Protein 2AEX (pdb70)

Sequence (336 aa):
EEDELAHRCSSFMAPPVTDLGELRRRRPGDMKTKMELLILETQAQVCQALAQQVDGGANFSVDRWERKEGGGGISCVLQDGCVFEKAGVSSISVVHGNLSEEAAKQMRSRGKVLKTKDGKLPFCAMGVSSSVIHPKNPHAPTIHFNYRRYFEVEEADDGNKQWWFGGGCDLTPTYLNQQEDAVHFHRTLKEACDQQHGPDLYPKFKKWCDDYFFIAHRGERRGIGGIFFDDDLDSPSKEEVFRFVQSCARAVVPSYIPLVKKHCDDDSFTPQEKLLWQQLRRGRYVEFNLLLYDRGTKFGLFTPGSRIESSILMSLPLTARWEYMHSPSENSSKEAEILEVVLRHPRDWVR

Secondary structure (DSSP, 8-state):
---HHHHHHHTSSS--SS-HHHHHH-TTSHHHHHHHHHHHHHHHHHHHHHHH-TT---EEEEEEETTTEEEEEEEEES-SSEEEEEEEEEEEEEE--HHHHHHHHHTT-----BTTB-EEEEEEEEEEEEESSTTS-EEEEEEEEEEEE-STT-EEEEEEEEEEEE-SS--HHHHHHHHHHHHHHHHTT-TTHHHHHHHHHHHHTEEGGGTEESSSEEEEEEEE--S-HHHHHHHHHHHHHTHHHHHHHHHHHHTT----HHHHHHHHHHHHHHHHIIIII----TTGGGSSS--HHHHHHH--S--------PPPTTSHHHHHHHHHHS------

CATH classification: 3.40.1500.10

Foldseek 3Di:
DDDPVVVLQVLFPHGFLDDVVVLVVCVPDVVSVVSSLLRNLLSVVQVLVCVVWVFWAWDWDWAQDPQQGTKIWTWTDCTLWWNIKIKMKGKDWDWDDPVNVVVVVVVVDDAAADPNTKTKMKMKMWMWTHTPFLQAKIKIKMKMKMWIQGPDRDIQMFIWMFMFIAHLFDDLVLLLLLQVLLCVLQVVLPNVQSVVFQVVQLPPQQPDVLLFGLHQGHGTDARHCDDHSVSVVSSSSSNSVSRCSSHSVSSVVPSPPDDDPVSSQSSQASLVSVLVSCVPPAVADPNCSHGPGDHPVSSVSNRGNHHDHDDDDQDDCPDSSNVRRVCRNPPDDSYD

Nearest PDB structures (foldseek):
  2aex-assembly1_A-2  TM=1.003E+00  e=6.768E-67  Homo sapiens
  8t7w-assembly1_A  TM=8.940E-01  e=3.557E-29  Klebsiella aerogenes KCTC 2190
  2qt8-assembly1_A  TM=9.168E-01  e=1.043E-27  Leishmania major
  3ejo-assembly1_B  TM=9.197E-01  e=1.679E-26  Leishmania donovani
  3dwr-assembly1_A  TM=9.219E-01  e=2.328E-26  Leishmania major

Radius of gyration: 20.04 Å; Cα contacts (8 Å, |Δi|>4): 653; chains: 1; bounding box: 56×48×58 Å

InterPro domains:
  IPR001260 Coproporphyrinogen III oxidase, aerobic [PF01218] (151-452)
  IPR001260 Coproporphyrinogen III oxidase, aerobic [PR00073] (174-190)
  IPR001260 Coproporphyrinogen III oxidase, aerobic [PR00073] (191-212)
  IPR001260 Coproporphyrinogen III oxidase, aerobic [PR00073] (240-264)
  IPR001260 Coproporphyrinogen III oxidase, aerobic [PR00073] (275-297)
  IPR001260 Coproporphyrinogen III oxidase, aerobic [PR00073] (312-341)
  IPR001260 Coproporphyrinogen III oxidase, aerobic [PR00073] (384-411)
  IPR001260 Coproporphyrinogen III oxidase, aerobic [PR00073] (413-439)
  IPR001260 Coproporphyrinogen III oxidase, aerobic [PTHR10755] (73-453)
  IPR018375 Coproporphyrinogen III oxidase, conserved site [PS01021] (316-340)
  IPR036406 Oxygen-dependent coproporphyrinogen III oxidase superfamily [G3DSA:3.40.1500.10] (110-454)
  IPR036406 Oxygen-dependent coproporphyrinogen III oxidase superfamily [SSF102886] (145-453)

B-factor: mean 33.5, std 12.38, range [18.5, 98.54]

Solvent-accessible surface area: 15905 Å² total; per-residue (Å²): 223,97,89,151,31,45,109,91,23,84,53,18,47,18,86,6,31,23,102,66,6,50,5,147,166,78,97,62,38,16,23,2,55,0,2,9,4,0,0,28,2,0,2,79,3,0,85,9,0,50,154,28,2,80,47,24,138,33,77,58,79,100,55,135,136,222,169,24,18,1,0,0,33,0,57,0,103,86,4,78,15,0,8,39,3,2,1,22,1,7,1,20,94,32,83,18,59,142,123,3,5,131,99,13,100,102,147,58,42,112,11,137,63,74,128,61,101,8,32,28,3,0,1,5,3,26,0,5,1,0,0,92,10,1,48,0,4,1,0,32,0,21,1,21,1,1,4,0,57,9,38,115,80,66,69,47,39,18,0,0,0,1,0,5,1,10,10,6,21,3,54,90,120,9,0,57,62,0,0,133,24,0,38,98,12,0,52,127,58,22,105,109,41,9,73,129,2,20,130,69,1,15,76,60,14,70,0,49,114,95,25,8,40,10,7,10,7,0,0,14,0,6,37,26,83,65,106,42,51,79,95,4,9,114,6,0,20,20,0,4,126,7,2,42,61,0,2,10,59,7,0,130,113,13,29,132,47,106,87,59,107,120,44,57,57,17,0,19,15,8,10,0,49,2,17,13,6,10,117,89,90,17,202,23,38,162,30,10,18,19,41,49,22,29,40,115,66,25,22,105,36,8,54,12,74,72,31,91,145,70,229,81,137,109,37,80,156,141,33,98,39,18,43,0,30,64,3,0,97,104,47,87,88,25,34,234

GO terms:
  GO:0006782 protoporphyrinogen IX biosynthetic process (P, IDA)
  GO:0006785 heme B biosynthetic process (P, IDA)
  GO:0042803 protein homodimerization activity (F, IDA)
  GO:0004109 coproporphyrinogen oxidase activity (F, IDA)
  GO:0004109 coproporphyrinogen oxidase activity (F, EXP)
  GO:0005739 mitochondrion (C, TAS)
  GO:0004109 coproporphyrinogen oxidase activity (F, TAS)
  GO:0006783 heme biosynthetic process (P, TAS)
  GO:0005739 mitochondrion (C, HTP)
  GO:0005758 mitochondrial intermembrane space (C, TAS)
  GO:0005739 mitochondrion (C, IDA)

Structure (mmCIF, N/CA/C/O backbone):
data_2AEX
#
_entry.id   2AEX
#
_cell.length_a   112.741
_cell.length_b   112.741
_cell.length_c   112.741
_cell.angle_alpha   90.00
_cell.angle_beta   90.00
_cell.angle_gamma   90.00
#
_symmetry.space_group_name_H-M   'P 2 3'
#
loop_
_entity.id
_entity.type
_entity.pdbx_description
1 polymer 'Coproporphyrinogen III oxidase, mitochondrial'
2 non-polymer 'CITRIC ACID'
3 water water
#
loop_
_atom_site.group_PDB
_atom_site.id
_atom_site.type_symbol
_atom_site.label_atom_id
_atom_site.label_alt_id
_atom_site.label_comp_id
_atom_site.label_asym_id
_atom_site.label_entity_id
_atom_site.label_seq_id
_atom_site.pdbx_PDB_ins_code
_atom_site.Cartn_x
_atom_site.Cartn_y
_atom_site.Cartn_z
_atom_site.occupancy
_atom_site.B_iso_or_equiv
_atom_site.auth_seq_id
_atom_site.auth_comp_id
_atom_site.auth_asym_id
_atom_site.auth_atom_id
_atom_site.pdbx_PDB_model_num
ATOM 1 N N . GLU A 1 11 ? 49.463 40.115 35.193 1.00 55.40 119 GLU A N 1
ATOM 2 C CA . GLU A 1 11 ? 48.484 41.247 35.252 1.00 55.44 119 GLU A CA 1
ATOM 3 C C . GLU A 1 11 ? 47.151 40.842 34.619 1.00 54.45 119 GLU A C 1
ATOM 4 O O . GLU A 1 11 ? 47.125 40.124 33.619 1.00 53.80 119 GLU A O 1
ATOM 10 N N . GLU A 1 12 ? 46.050 41.309 35.197 1.00 53.55 120 GLU A N 1
ATOM 11 C CA . GLU A 1 12 ? 44.723 40.976 34.680 1.00 52.94 120 GLU A CA 1
ATOM 12 C C . GLU A 1 12 ? 44.538 41.525 33.264 1.00 51.92 120 GLU A C 1
ATOM 13 O O . GLU A 1 12 ? 45.008 42.621 32.941 1.00 51.33 120 GLU A O 1
ATOM 19 N N . ASP A 1 13 ? 43.860 40.743 32.426 1.00 50.57 121 ASP A N 1
ATOM 20 C CA . ASP A 1 13 ? 43.514 41.165 31.070 1.00 49.80 121 ASP A CA 1
ATOM 21 C C . ASP A 1 13 ? 42.614 42.399 31.154 1.00 49.77 121 ASP A C 1
ATOM 22 O O . ASP A 1 13 ? 41.705 42.451 31.990 1.00 48.34 121 ASP A O 1
ATOM 27 N N . GLU A 1 14 ? 42.883 43.387 30.299 1.00 49.84 122 GLU A N 1
ATOM 28 C CA . GLU A 1 14 ? 42.157 44.662 30.339 1.00 50.44 122 GLU A CA 1
ATOM 29 C C . GLU A 1 14 ? 40.648 44.476 30.182 1.00 49.33 122 GLU A C 1
ATOM 30 O O . GLU A 1 14 ? 39.875 45.050 30.950 1.00 49.42 122 GLU A O 1
ATOM 36 N N . LEU A 1 15 ? 40.232 43.672 29.204 1.00 47.41 123 LEU A N 1
ATOM 37 C CA . LEU A 1 15 ? 38.798 43.446 28.981 1.00 46.50 123 LEU A CA 1
ATOM 38 C C . LEU A 1 15 ? 38.185 42.630 30.114 1.00 45.53 123 LEU A C 1
ATOM 39 O O . LEU A 1 15 ? 37.070 42.916 30.558 1.00 44.98 123 LEU A O 1
ATOM 44 N N . ALA A 1 16 ? 38.906 41.611 30.577 1.00 43.93 124 ALA A N 1
ATOM 45 C CA . ALA A 1 16 ? 38.424 40.791 31.690 1.00 43.69 124 ALA A CA 1
ATOM 46 C C . ALA A 1 16 ? 38.242 41.649 32.943 1.00 43.22 124 ALA A C 1
ATOM 47 O O . ALA A 1 16 ? 37.269 41.486 33.691 1.00 41.05 124 ALA A O 1
ATOM 49 N N . HIS A 1 17 ? 39.178 42.568 33.167 1.00 43.48 125 HIS A N 1
ATOM 50 C CA . HIS A 1 17 ? 39.099 43.442 34.332 1.00 44.94 125 HIS A CA 1
ATOM 51 C C . HIS A 1 17 ? 37.863 44.319 34.237 1.00 43.94 125 HIS A C 1
ATOM 52 O O . HIS A 1 17 ? 37.132 44.457 35.214 1.00 43.56 125 HIS A O 1
ATOM 59 N N . ARG A 1 18 ? 37.643 44.912 33.064 1.00 43.12 126 ARG A N 1
ATOM 60 C CA . ARG A 1 18 ? 36.438 45.710 32.823 1.00 42.49 126 ARG A CA 1
ATOM 61 C C . ARG A 1 18 ? 35.177 44.915 33.133 1.00 41.98 126 ARG A C 1
ATOM 62 O O . ARG A 1 18 ? 34.259 45.417 33.782 1.00 41.55 126 ARG A O 1
ATOM 70 N N . CYS A 1 19 ? 35.135 43.679 32.657 1.00 41.09 127 CYS A N 1
ATOM 71 C CA . CYS A 1 19 ? 33.913 42.880 32.742 1.00 40.80 127 CYS A CA 1
ATOM 72 C C . CYS A 1 19 ? 33.579 42.401 34.153 1.00 39.61 127 CYS A C 1
ATOM 73 O O . CYS A 1 19 ? 32.412 42.180 34.474 1.00 38.10 127 CYS A O 1
ATOM 76 N N . SER A 1 20 ? 34.604 42.250 34.991 1.00 38.74 128 SER A N 1
ATOM 77 C CA . SER A 1 20 ? 34.411 41.847 36.386 1.00 37.71 128 SER A CA 1
ATOM 78 C C . SER A 1 20 ? 33.683 42.918 37.201 1.00 36.03 128 SER A C 1
ATOM 79 O O . SER A 1 20 ? 33.146 42.646 38.268 1.00 35.89 128 SER A O 1
ATOM 82 N N . SER A 1 21 ? 33.689 44.140 36.688 1.00 33.55 129 SER A N 1
ATOM 83 C CA . SER A 1 21 ? 33.046 45.262 37.340 1.00 33.77 129 SER A CA 1
ATOM 84 C C . SER A 1 21 ? 31.602 45.466 36.877 1.00 31.41 129 SER A C 1
ATOM 85 O O . SER A 1 21 ? 30.918 46.315 37.432 1.00 34.22 129 SER A O 1
ATOM 88 N N . PHE A 1 22 ? 31.136 44.709 35.882 1.00 27.06 130 PHE A N 1
ATOM 89 C CA . PHE A 1 22 ? 29.759 44.885 35.372 1.00 27.68 130 PHE A CA 1
ATOM 90 C C . PHE A 1 22 ? 28.733 44.163 36.220 1.00 27.43 130 PHE A C 1
ATOM 91 O O . PHE A 1 22 ? 29.058 43.285 37.012 1.00 28.03 130 PHE A O 1
ATOM 99 N N . MET A 1 23 ? 27.473 44.534 36.052 1.00 25.62 131 MET A N 1
ATOM 100 C CA . MET A 1 23 ? 26.395 43.925 36.834 1.00 25.44 131 MET A CA 1
ATOM 101 C C . MET A 1 23 ? 26.155 42.471 36.426 1.00 25.96 131 MET A C 1
ATOM 102 O O . MET A 1 23 ? 25.688 41.65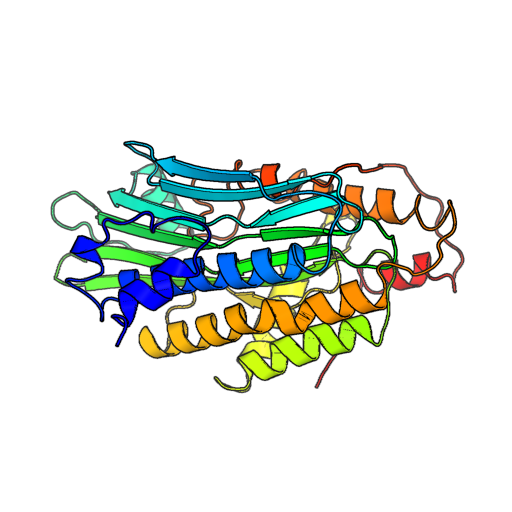7 37.229 1.00 26.41 131 MET A O 1
ATOM 107 N N . ALA A 1 24 ? 26.453 42.170 35.171 1.00 26.82 132 ALA A N 1
ATOM 108 C CA . ALA A 1 24 ? 26.360 40.807 34.634 1.00 27.15 132 ALA A CA 1
ATOM 109 C C . ALA A 1 24 ? 27.203 40.778 33.369 1.00 27.77 132 ALA A C 1
ATOM 110 O O . ALA A 1 24 ? 27.655 41.835 32.943 1.00 26.64 132 ALA A O 1
ATOM 112 N N . PRO A 1 25 ? 27.429 39.595 32.775 1.00 28.22 133 PRO A N 1
ATOM 113 C CA . PRO A 1 25 ? 28.218 39.552 31.544 1.00 27.74 133 PRO A CA 1
ATOM 114 C C . PRO A 1 25 ? 27.531 40.293 30.407 1.00 26.13 133 PRO A C 1
ATOM 115 O O . PRO A 1 25 ? 26.313 40.437 30.428 1.00 26.42 133 PRO A O 1
ATOM 119 N N . PRO A 1 26 ? 28.301 40.753 29.425 1.00 25.58 134 PRO A N 1
ATOM 120 C CA . PRO A 1 26 ? 27.705 41.416 28.276 1.00 25.22 134 PRO A CA 1
ATOM 121 C C . PRO A 1 26 ? 26.640 40.600 27.572 1.00 24.87 134 PRO A C 1
ATOM 122 O O . PRO A 1 26 ? 26.672 39.379 27.613 1.00 25.32 134 PRO A O 1
ATOM 126 N N . VAL A 1 27 ? 25.706 41.297 26.923 1.00 25.44 135 VAL A N 1
ATOM 127 C CA . VAL A 1 27 ? 24.686 40.660 26.099 1.00 26.28 135 VAL A CA 1
ATOM 128 C C . VAL A 1 27 ? 25.347 39.954 24.907 1.00 26.39 135 VAL A C 1
ATOM 129 O O . VAL A 1 27 ? 25.063 38.795 24.619 1.00 26.23 135 VAL A O 1
ATOM 133 N N . THR A 1 28 ? 26.244 40.654 24.224 1.00 26.60 136 THR A N 1
ATOM 134 C CA . THR A 1 28 ? 26.972 40.084 23.098 1.00 27.80 136 THR A CA 1
ATOM 135 C C . THR A 1 28 ? 28.022 39.093 23.593 1.00 28.11 136 THR A C 1
ATOM 136 O O . THR A 1 28 ? 28.663 39.326 24.609 1.00 26.72 136 THR A O 1
ATOM 140 N N . ASP A 1 29 ? 28.161 37.981 22.870 1.00 31.14 137 ASP A N 1
ATOM 141 C CA . ASP A 1 29 ? 29.211 36.993 23.095 1.00 33.09 137 ASP A CA 1
ATOM 142 C C . ASP A 1 29 ? 30.555 37.689 23.300 1.00 32.06 137 ASP A C 1
ATOM 143 O O . ASP A 1 29 ? 30.948 38.534 22.508 1.00 29.74 137 ASP A O 1
ATOM 148 N N . LEU A 1 30 ? 31.237 37.333 24.377 1.00 32.00 138 LEU A N 1
ATOM 149 C CA . LEU A 1 30 ? 32.493 37.959 24.716 1.00 32.98 138 LEU A CA 1
ATOM 150 C C . LEU A 1 30 ? 33.542 37.686 23.638 1.00 31.66 138 LEU A C 1
ATOM 151 O O . LEU A 1 30 ? 34.414 38.507 23.393 1.00 30.28 138 LEU A O 1
ATOM 156 N N . GLY A 1 31 ? 33.442 36.532 22.989 1.00 31.45 139 GLY A N 1
ATOM 157 C CA . GLY A 1 31 ? 34.350 36.197 21.884 1.00 31.28 139 GLY A CA 1
ATOM 158 C C . GLY A 1 31 ? 34.258 37.183 20.736 1.00 31.51 139 GLY A C 1
ATOM 159 O O . GLY A 1 31 ? 35.253 37.469 20.061 1.00 32.11 139 GLY A O 1
ATOM 160 N N . GLU A 1 32 ? 33.062 37.724 20.516 1.00 31.45 140 GLU A N 1
ATOM 161 C CA . GLU A 1 32 ? 32.852 38.715 19.462 1.00 31.64 140 GLU A CA 1
ATOM 162 C C . GLU A 1 32 ? 33.428 40.085 19.842 1.00 29.46 140 GLU A C 1
ATOM 163 O O . GLU A 1 32 ? 34.068 40.761 19.031 1.00 28.57 140 GLU A O 1
ATOM 169 N N . LEU A 1 33 ? 33.200 40.500 21.080 1.00 26.49 141 LEU A N 1
ATOM 170 C CA . LEU A 1 33 ? 33.764 41.750 21.575 1.00 26.03 141 LEU A CA 1
ATOM 171 C C . LEU A 1 33 ? 35.296 41.716 21.549 1.00 25.61 141 LEU A C 1
ATOM 172 O O . LEU A 1 33 ? 35.936 42.706 21.250 1.00 25.51 141 LEU A O 1
ATOM 177 N N A ARG A 1 34 ? 35.855 40.554 21.874 0.50 25.23 142 ARG A N 1
ATOM 178 N N B ARG A 1 34 ? 35.872 40.566 21.872 0.50 24.75 142 ARG A N 1
ATOM 179 C CA A ARG A 1 34 ? 37.310 40.355 21.854 0.50 25.44 142 ARG A CA 1
ATOM 180 C CA B ARG A 1 34 ? 37.333 40.426 21.832 0.50 24.57 142 ARG A CA 1
ATOM 181 C C A ARG A 1 34 ? 37.915 40.472 20.455 0.50 24.03 142 ARG A C 1
ATOM 182 C C B ARG A 1 34 ? 37.921 40.502 20.434 0.50 23.48 142 ARG A C 1
ATOM 183 O O A ARG A 1 34 ? 39.057 40.924 20.299 0.50 22.73 142 ARG A O 1
ATOM 184 O O B ARG A 1 34 ? 39.064 40.944 20.259 0.50 22.13 142 ARG A O 1
ATOM 199 N N . ARG A 1 35 ? 37.165 40.028 19.450 1.00 23.25 143 ARG A N 1
ATOM 200 C CA . ARG A 1 35 ? 37.625 40.051 18.057 1.00 24.32 143 ARG A CA 1
ATOM 201 C C . ARG A 1 35 ? 37.602 41.437 17.465 1.00 23.94 143 ARG A C 1
ATOM 202 O O . ARG A 1 35 ? 38.362 41.745 16.555 1.00 23.78 143 ARG A O 1
ATOM 210 N N . ARG A 1 36 ? 36.711 42.282 17.974 1.00 23.94 144 ARG A N 1
ATOM 211 C CA . ARG A 1 36 ? 36.476 43.583 17.362 1.00 26.32 144 ARG A CA 1
ATOM 212 C C . ARG A 1 36 ? 36.516 44.718 18.376 1.00 25.06 144 ARG A C 1
ATOM 213 O O . ARG A 1 36 ? 35.530 45.434 18.584 1.00 24.14 144 ARG A O 1
ATOM 221 N N . PRO A 1 37 ? 37.669 44.908 19.015 1.00 24.03 145 PRO A N 1
ATOM 222 C CA . PRO A 1 37 ? 37.728 45.905 20.084 1.00 25.41 145 PRO A CA 1
ATOM 223 C C . PRO A 1 37 ? 37.482 47.337 19.619 1.00 26.59 145 PRO A C 1
ATOM 224 O O . PRO A 1 37 ? 37.072 48.174 20.415 1.00 29.90 145 PRO A O 1
ATOM 228 N N . GLY A 1 38 ? 37.730 47.611 18.349 1.00 25.86 146 GLY A N 1
ATOM 229 C CA . GLY A 1 38 ? 37.653 48.959 17.817 1.00 27.23 146 GLY A CA 1
ATOM 230 C C . GLY A 1 38 ? 36.326 49.303 17.181 1.00 26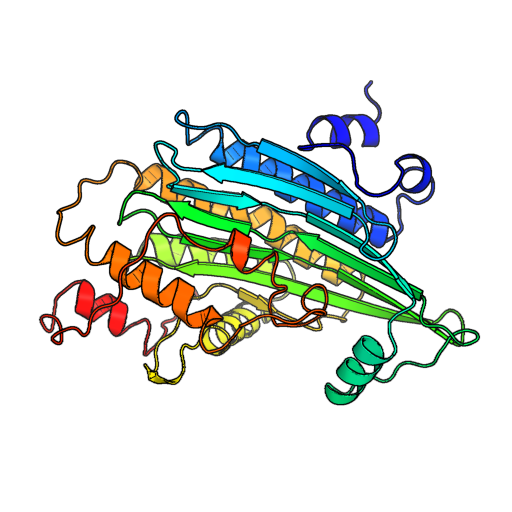.83 146 GLY A C 1
ATOM 231 O O . GLY A 1 38 ? 36.126 50.445 16.784 1.00 29.26 146 GLY A O 1
ATOM 232 N N . ASP A 1 39 ? 35.423 48.330 17.088 1.00 25.64 147 ASP A N 1
ATOM 233 C CA . ASP A 1 39 ? 34.103 48.549 16.489 1.00 25.71 147 ASP A CA 1
ATOM 234 C C . ASP A 1 39 ? 33.270 49.396 17.430 1.00 25.52 147 ASP A C 1
ATOM 235 O O . ASP A 1 39 ? 33.298 49.185 18.638 1.00 23.10 147 ASP A O 1
ATOM 240 N N . MET A 1 40 ? 32.532 50.365 16.888 1.00 23.72 148 MET A N 1
ATOM 241 C CA . MET A 1 40 ? 31.702 51.215 17.729 1.00 23.26 148 MET A CA 1
ATOM 242 C C . MET A 1 40 ? 30.658 50.417 18.508 1.00 21.98 148 MET A C 1
ATOM 243 O O . MET A 1 40 ? 30.345 50.761 19.645 1.00 23.38 148 MET A O 1
ATOM 248 N N . LYS A 1 41 ? 30.142 49.325 17.933 1.00 22.04 149 LYS A N 1
ATOM 249 C CA . LYS A 1 41 ? 29.217 48.484 18.695 1.00 22.11 149 LYS A CA 1
ATOM 250 C C . LYS A 1 41 ? 29.885 47.925 19.954 1.00 20.89 149 LYS A C 1
ATOM 251 O O . LYS A 1 41 ? 29.269 47.818 21.011 1.00 21.45 149 LYS A O 1
ATOM 257 N N . THR A 1 42 ? 31.157 47.546 19.841 1.00 21.73 150 THR A N 1
ATOM 258 C CA . THR A 1 42 ? 31.879 47.057 20.999 1.00 22.82 150 THR A CA 1
ATOM 259 C C . THR A 1 42 ? 32.093 48.161 22.034 1.00 21.63 150 THR A C 1
ATOM 260 O O . THR A 1 42 ? 31.843 47.978 23.223 1.00 22.57 150 THR A O 1
ATOM 264 N N . LYS A 1 43 ? 32.568 49.310 21.572 1.00 21.66 151 LYS A N 1
ATOM 265 C CA . LYS A 1 43 ? 32.867 50.441 22.441 1.00 21.64 151 LYS A CA 1
ATOM 266 C C . LYS A 1 43 ? 31.607 50.921 23.161 1.00 23.78 151 LYS A C 1
ATOM 267 O O . LYS A 1 43 ? 31.624 51.201 24.346 1.00 23.40 151 LYS A O 1
ATOM 273 N N . MET A 1 44 ? 30.506 51.006 22.433 1.00 22.97 152 MET A N 1
ATOM 274 C CA . MET A 1 44 ? 29.270 51.449 23.046 1.00 23.06 152 MET A CA 1
ATOM 275 C C . MET A 1 44 ? 28.667 50.407 24.003 1.00 23.40 152 MET A C 1
ATOM 276 O O . MET A 1 44 ? 28.145 50.775 25.059 1.00 23.63 152 MET A O 1
ATOM 281 N N . GLU A 1 45 ? 28.770 49.104 23.683 1.00 21.64 153 GLU A N 1
ATOM 282 C CA . GLU A 1 45 ? 28.255 48.109 24.614 1.00 22.41 153 GLU A CA 1
ATOM 283 C C . GLU A 1 45 ? 29.036 48.173 25.912 1.00 21.68 153 GLU A C 1
ATOM 284 O O . GLU A 1 45 ? 28.479 48.127 26.998 1.00 21.84 153 GLU A O 1
ATOM 290 N N . LEU A 1 46 ? 30.351 48.312 25.809 1.00 21.60 154 LEU A N 1
ATOM 291 C CA . LEU A 1 46 ? 31.146 48.398 27.032 1.00 22.08 154 LEU A CA 1
ATOM 292 C C . LEU A 1 46 ? 30.807 49.669 27.814 1.00 21.47 154 LEU A C 1
ATOM 293 O O . LEU A 1 46 ? 30.753 49.647 29.033 1.00 22.28 154 LEU A O 1
ATOM 298 N N . LEU A 1 47 ? 30.553 50.770 27.118 1.00 22.43 155 LEU A N 1
ATOM 299 C CA . LEU A 1 47 ? 30.209 52.014 27.783 1.00 21.59 155 LEU A CA 1
ATOM 300 C C . LEU A 1 47 ? 28.898 51.889 28.559 1.00 21.88 155 LEU A C 1
ATOM 301 O O . LEU A 1 47 ? 28.818 52.341 29.700 1.00 22.72 155 LEU A O 1
ATOM 306 N N . ILE A 1 48 ? 27.880 51.301 27.939 1.00 22.18 156 ILE A N 1
ATOM 307 C CA . ILE A 1 48 ? 26.586 51.167 28.608 1.00 21.84 156 ILE A CA 1
ATOM 308 C C . ILE A 1 48 ? 26.661 50.219 29.790 1.00 21.54 156 ILE A C 1
ATOM 309 O O . ILE A 1 48 ? 26.086 50.481 30.834 1.00 22.38 156 ILE A O 1
ATOM 314 N N . LEU A 1 49 ? 27.432 49.143 29.656 1.00 22.36 157 LEU A N 1
ATOM 315 C CA . LEU A 1 49 ? 27.653 48.252 30.791 1.00 22.13 157 LEU A CA 1
ATOM 316 C C . LEU A 1 49 ? 28.386 48.952 31.929 1.00 22.46 157 LEU A C 1
ATOM 317 O O . LEU A 1 49 ? 28.054 48.752 33.113 1.00 23.02 157 LEU A O 1
ATOM 322 N N . GLU A 1 50 ? 29.437 49.707 31.592 1.00 22.46 158 GLU A N 1
ATOM 323 C CA . GLU A 1 50 ? 30.187 50.483 32.591 1.00 24.56 158 GLU A CA 1
ATOM 324 C C . GLU A 1 50 ? 29.295 51.478 33.324 1.00 23.72 158 GLU A C 1
ATOM 325 O O . GLU A 1 50 ? 29.347 51.613 34.542 1.00 24.47 158 GLU A O 1
ATOM 331 N N . THR A 1 51 ? 28.456 52.160 32.563 1.00 23.08 159 THR A N 1
ATOM 332 C CA . THR A 1 51 ? 27.605 53.200 33.097 1.00 22.89 159 THR A CA 1
ATOM 333 C C . THR A 1 51 ? 26.583 52.557 34.058 1.00 22.35 159 THR A C 1
ATOM 334 O O . THR A 1 51 ? 26.361 53.036 35.169 1.00 22.98 159 THR A O 1
ATOM 338 N N . GLN A 1 52 ? 25.966 51.466 33.611 1.00 22.81 160 GLN A N 1
ATOM 339 C CA . GLN A 1 52 ? 25.019 50.739 34.433 1.00 21.56 160 GLN A CA 1
ATOM 340 C C . GLN A 1 52 ? 25.668 50.323 35.750 1.00 21.68 160 GLN A C 1
ATOM 341 O O . GLN A 1 52 ? 25.100 50.504 36.808 1.00 23.20 160 GLN A O 1
ATOM 347 N N . ALA A 1 53 ? 26.876 49.776 35.680 1.00 22.81 161 ALA A N 1
ATOM 348 C CA . ALA A 1 53 ? 27.578 49.328 36.888 1.00 23.72 161 ALA A CA 1
ATOM 349 C C . ALA A 1 53 ? 27.943 50.494 37.813 1.00 22.37 161 ALA A C 1
ATOM 350 O O . ALA A 1 53 ? 27.756 50.432 39.027 1.00 23.09 161 ALA A O 1
ATOM 352 N N . GLN A 1 54 ? 28.444 51.570 37.233 1.00 23.39 162 GLN A N 1
ATOM 353 C CA . GLN A 1 54 ? 28.840 52.749 38.017 1.00 23.29 162 GLN A CA 1
ATOM 354 C C . GLN A 1 54 ? 27.649 53.337 38.768 1.00 23.16 162 GLN A C 1
ATOM 355 O O . GLN A 1 54 ? 27.728 53.670 39.944 1.00 22.50 162 GLN A O 1
ATOM 361 N N . VAL A 1 55 ? 26.517 53.433 38.078 1.00 22.56 163 VAL A N 1
ATOM 362 C CA . VAL A 1 55 ? 25.322 53.966 38.672 1.00 23.31 163 VAL A CA 1
ATOM 363 C C . VAL A 1 55 ? 24.784 53.026 39.741 1.00 22.59 163 VAL A C 1
ATOM 364 O O . VAL A 1 55 ? 24.483 53.456 40.842 1.00 23.12 163 VAL A O 1
ATOM 368 N N . CYS A 1 56 ? 24.643 51.735 39.426 1.00 22.93 164 CYS A N 1
ATOM 369 C CA . CYS A 1 56 ? 24.123 50.788 40.414 1.00 23.94 164 CYS A CA 1
ATOM 370 C C . CYS A 1 56 ? 25.004 50.731 41.648 1.00 22.89 164 CYS A C 1
ATOM 371 O O . CYS A 1 56 ? 24.503 50.703 42.772 1.00 25.42 164 CYS A O 1
ATOM 374 N N . GLN A 1 57 ? 26.322 50.744 41.440 1.00 23.12 165 GLN A N 1
ATOM 375 C CA . GLN A 1 57 ? 27.243 50.681 42.572 1.00 25.76 165 GLN A CA 1
ATOM 376 C C . GLN A 1 57 ? 27.081 51.903 43.458 1.00 24.63 165 GLN A C 1
ATOM 377 O O . GLN A 1 57 ? 27.073 51.793 44.681 1.00 26.03 165 GLN A O 1
ATOM 383 N N . ALA A 1 58 ? 26.922 53.072 42.847 1.00 24.85 166 ALA A N 1
ATOM 384 C CA . ALA A 1 58 ? 26.758 54.315 43.621 1.00 24.11 166 ALA A CA 1
ATOM 385 C C . ALA A 1 58 ? 25.446 54.314 44.419 1.00 24.42 166 ALA A C 1
ATOM 386 O O . ALA A 1 58 ? 25.392 54.751 45.584 1.00 25.10 166 ALA A O 1
ATOM 388 N N . LEU A 1 59 ? 24.385 53.811 43.790 1.00 23.60 167 LEU A N 1
ATOM 389 C CA . LEU A 1 59 ? 23.073 53.733 44.418 1.00 23.84 167 LEU A CA 1
ATOM 390 C C . LEU A 1 59 ? 23.072 52.736 45.564 1.00 23.91 167 LEU A C 1
ATOM 391 O O . LEU A 1 59 ? 22.559 53.024 46.636 1.00 26.17 167 LEU A O 1
ATOM 396 N N . ALA A 1 60 ? 23.681 51.573 45.339 1.00 24.54 168 ALA A N 1
ATOM 397 C CA . ALA A 1 60 ? 23.797 50.546 46.380 1.00 26.90 168 ALA A CA 1
ATOM 398 C C . ALA A 1 60 ? 24.610 50.992 47.590 1.00 28.27 168 ALA A C 1
ATOM 399 O O . ALA A 1 60 ? 24.321 50.568 48.717 1.00 29.90 168 ALA A O 1
ATOM 401 N N A GLN A 1 61 ? 25.625 51.829 47.366 0.50 28.63 169 GLN A N 1
ATOM 402 N N B GLN A 1 61 ? 25.632 51.815 47.369 0.50 28.43 169 GLN A N 1
ATOM 403 C CA A GLN A 1 61 ? 26.437 52.382 48.461 0.50 29.99 169 GLN A CA 1
ATOM 404 C CA B GLN A 1 61 ? 26.414 52.356 48.479 0.50 29.64 169 GLN A CA 1
ATOM 405 C C A GLN A 1 61 ? 25.626 53.342 49.327 0.50 30.49 169 GLN A C 1
ATOM 406 C C B GLN A 1 61 ? 25.530 53.248 49.346 0.50 30.24 169 GLN A C 1
ATOM 407 O O A GLN A 1 61 ? 25.850 53.437 50.537 0.50 29.32 169 GLN A O 1
ATOM 408 O O B GLN A 1 61 ? 25.572 53.167 50.574 0.50 28.36 169 GLN A O 1
ATOM 419 N N . VAL A 1 62 ? 24.701 54.064 48.697 1.00 29.21 170 VAL A N 1
ATOM 420 C CA . VAL A 1 62 ? 23.844 55.010 49.384 1.00 29.80 170 VAL A CA 1
ATOM 421 C C . VAL A 1 62 ? 22.686 54.314 50.111 1.00 29.09 170 VAL A C 1
ATOM 422 O O . VAL A 1 62 ? 22.322 54.710 51.225 1.00 31.39 170 VAL A O 1
ATOM 426 N N . ASP A 1 63 ? 22.112 53.285 49.494 1.00 29.32 171 ASP A N 1
ATOM 427 C CA . ASP A 1 63 ? 20.916 52.647 50.028 1.00 29.56 171 ASP A CA 1
ATOM 428 C C . ASP A 1 63 ? 21.202 51.261 50.593 1.00 30.96 171 ASP A C 1
ATOM 429 O O . ASP A 1 63 ? 21.320 50.287 49.849 1.00 32.51 171 ASP A O 1
ATOM 434 N N . GLY A 1 64 ? 21.262 51.184 51.922 1.00 32.52 172 GLY A N 1
ATOM 435 C CA . GLY A 1 64 ? 21.452 49.904 52.626 1.00 33.47 172 GLY A CA 1
ATOM 436 C C . GLY A 1 64 ? 20.193 49.079 52.838 1.00 33.15 172 GLY A C 1
ATOM 437 O O . GLY A 1 64 ? 20.258 47.972 53.387 1.00 35.13 172 GLY A O 1
ATOM 438 N N . GLY A 1 65 ? 19.055 49.603 52.386 1.00 33.47 173 GLY A N 1
ATOM 439 C CA . GLY A 1 65 ? 17.739 49.034 52.679 1.00 34.03 173 GLY A CA 1
ATOM 440 C C . GLY A 1 65 ? 17.177 48.021 51.694 1.00 35.43 173 GLY A C 1
ATOM 441 O O . GLY A 1 65 ? 16.166 47.362 51.979 1.00 35.19 173 GLY A O 1
ATOM 442 N N . ALA A 1 66 ? 17.815 47.907 50.536 1.00 34.66 174 ALA A N 1
ATOM 443 C CA . ALA A 1 66 ? 17.370 46.985 49.493 1.00 35.64 174 ALA A CA 1
ATOM 444 C C . ALA A 1 66 ? 18.531 46.592 48.596 1.00 36.25 174 ALA A C 1
ATOM 445 O O . ALA A 1 66 ? 19.538 47.293 48.523 1.00 36.56 174 ALA A O 1
ATOM 447 N N . ASN A 1 67 ? 18.374 45.453 47.925 1.00 37.36 175 ASN A N 1
ATOM 448 C CA . ASN A 1 67 ? 19.382 44.939 47.002 1.00 37.71 175 ASN A CA 1
ATOM 449 C C . ASN A 1 67 ? 18.861 45.075 45.585 1.00 33.80 175 ASN A C 1
ATOM 450 O O . ASN A 1 67 ? 17.654 45.020 45.356 1.00 35.55 175 ASN A O 1
ATOM 455 N N . PHE A 1 68 ? 19.773 45.241 44.644 1.00 31.63 176 PHE A N 1
ATOM 456 C CA . PHE A 1 68 ? 19.431 45.111 43.231 1.00 29.38 176 PHE A CA 1
ATOM 457 C C . PHE A 1 68 ? 19.154 43.655 42.863 1.00 27.78 176 PHE A C 1
ATOM 458 O O . PHE A 1 68 ? 19.921 42.750 43.216 1.00 29.77 176 PHE A O 1
ATOM 466 N N . SER A 1 69 ? 18.049 43.438 42.166 1.00 25.34 177 SER A N 1
ATOM 467 C CA . SER A 1 69 ? 17.847 42.214 41.419 1.00 25.44 177 SER A CA 1
ATOM 468 C C . SER A 1 69 ? 18.395 42.481 40.018 1.00 25.04 177 SER A C 1
ATOM 469 O O . SER A 1 69 ? 18.078 43.513 39.424 1.00 25.69 177 SER A O 1
ATOM 472 N N . VAL A 1 70 ? 19.198 41.563 39.491 1.00 23.00 178 VAL A N 1
ATOM 473 C CA . VAL A 1 70 ? 19.868 41.724 38.200 1.00 23.61 178 VAL A CA 1
ATOM 474 C C . VAL A 1 70 ? 19.412 40.614 37.279 1.00 24.10 178 VAL A C 1
ATOM 475 O O . VAL A 1 70 ? 19.698 39.447 37.541 1.00 24.16 178 VAL A O 1
ATOM 479 N N . ASP A 1 71 ? 18.700 40.975 36.209 1.00 23.55 179 ASP A N 1
ATOM 480 C CA . ASP A 1 71 ? 18.133 40.012 35.290 1.00 24.97 179 ASP A CA 1
ATOM 481 C C . ASP A 1 71 ? 18.773 40.197 33.931 1.00 24.08 179 ASP A C 1
ATOM 482 O O . ASP A 1 71 ? 18.435 41.142 33.207 1.00 24.26 179 ASP A O 1
ATOM 487 N N . ARG A 1 72 ? 19.712 39.306 33.603 1.00 26.01 180 ARG A N 1
ATOM 488 C CA . ARG A 1 72 ? 20.295 39.240 32.271 1.00 26.38 180 ARG A CA 1
ATOM 489 C C . ARG A 1 72 ? 19.448 38.295 31.454 1.00 28.09 180 ARG A C 1
ATOM 490 O O . ARG A 1 72 ? 19.355 37.110 31.785 1.00 29.14 180 ARG A O 1
ATOM 498 N N . TRP A 1 73 ? 18.821 38.822 30.406 1.00 28.45 181 TRP A N 1
ATOM 499 C CA . TRP A 1 73 ? 17.825 38.104 29.596 1.00 30.92 181 TRP A CA 1
ATOM 500 C C . TRP A 1 73 ? 18.148 38.141 28.104 1.00 34.50 181 TRP A C 1
ATOM 501 O O . TRP A 1 73 ? 18.959 38.945 27.625 1.00 31.98 181 TRP A O 1
ATOM 512 N N . GLU A 1 74 ? 17.488 37.252 27.371 1.00 39.54 182 GLU A N 1
ATOM 513 C CA . GLU A 1 74 ? 17.598 37.217 25.917 1.00 44.96 182 GLU A CA 1
ATOM 514 C C . GLU A 1 74 ? 16.305 36.735 25.277 1.00 48.20 182 GLU A C 1
ATOM 515 O O . GLU A 1 74 ? 15.505 36.041 25.913 1.00 48.29 182 GLU A O 1
ATOM 521 N N . ARG A 1 75 ? 16.101 37.149 24.030 1.00 52.22 183 ARG A N 1
ATOM 522 C CA . ARG A 1 75 ? 14.986 36.675 23.203 1.00 55.40 183 ARG A CA 1
ATOM 523 C C . ARG A 1 75 ? 15.474 36.470 21.775 1.00 56.85 183 ARG A C 1
ATOM 524 O O . ARG A 1 75 ? 16.420 37.128 21.336 1.00 57.08 183 ARG A O 1
ATOM 532 N N . LYS A 1 76 ? 14.814 35.566 21.054 1.00 58.99 184 LYS A N 1
ATOM 533 C CA . LYS A 1 76 ? 15.204 35.228 19.677 1.00 60.00 184 LYS A CA 1
ATOM 534 C C . LYS A 1 76 ? 15.058 36.407 18.712 1.00 59.89 184 LYS A C 1
ATOM 535 O O . LYS A 1 76 ? 15.942 36.657 17.889 1.00 60.33 184 LYS A O 1
ATOM 541 N N . GLU A 1 77 ? 13.945 37.128 18.827 1.00 59.93 185 GLU A N 1
ATOM 542 C CA . GLU A 1 77 ? 13.632 38.259 17.939 1.00 59.92 185 GLU A CA 1
ATOM 543 C C . GLU A 1 77 ? 13.945 39.629 18.565 1.00 58.93 185 GLU A C 1
ATOM 544 O O . GLU A 1 77 ? 14.128 40.622 17.845 1.00 59.78 185 GLU A O 1
ATOM 550 N N . GLY A 1 78 ? 14.019 39.674 19.898 1.00 56.67 186 GLY A N 1
ATOM 551 C CA . GLY A 1 78 ? 14.086 40.940 20.641 1.00 53.98 186 GLY A CA 1
ATOM 552 C C . GLY A 1 78 ? 15.407 41.232 21.326 1.00 51.36 186 GLY A C 1
ATOM 553 O O . GLY A 1 78 ? 15.470 42.086 22.218 1.00 52.39 186 GLY A O 1
ATOM 554 N N . GLY A 1 79 ? 16.467 40.541 20.917 1.00 47.39 187 GLY A N 1
ATOM 555 C CA . GLY A 1 79 ? 17.805 40.818 21.446 1.00 44.01 187 GLY A CA 1
ATOM 556 C C . GLY A 1 79 ? 17.992 40.341 22.869 1.00 39.65 187 GLY A C 1
ATOM 557 O O . GLY A 1 79 ? 17.429 39.314 23.260 1.00 39.51 187 GLY A O 1
ATOM 558 N N . GLY A 1 80 ? 18.823 41.054 23.632 1.00 33.36 188 GLY A N 1
ATOM 559 C CA . GLY A 1 80 ? 18.989 40.744 25.046 1.00 29.13 188 GLY A CA 1
ATOM 560 C C . GLY A 1 80 ? 19.214 42.000 25.844 1.00 25.77 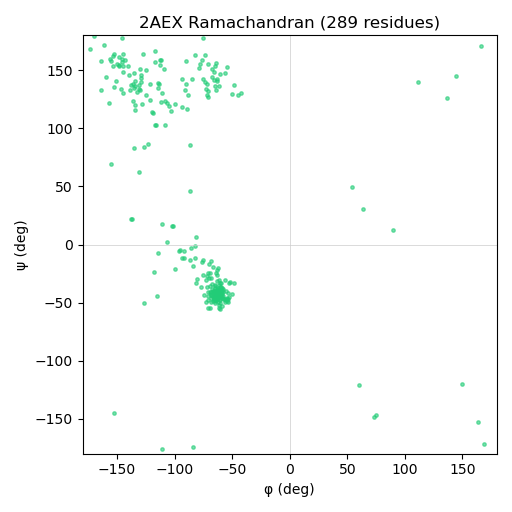188 GLY A C 1
ATOM 561 O O . GLY A 1 80 ? 19.302 43.083 25.282 1.00 25.97 188 GLY A O 1
ATOM 562 N N . GLY A 1 81 ? 19.324 41.845 27.153 1.00 22.64 189 GLY A N 1
ATOM 563 C CA . GLY A 1 81 ? 19.560 42.983 28.014 1.00 22.93 189 GLY A CA 1
ATOM 564 C C . GLY A 1 81 ? 19.881 42.580 29.427 1.00 23.01 189 GLY A C 1
ATOM 565 O O . GLY A 1 81 ? 19.940 41.395 29.746 1.00 22.92 189 GLY A O 1
ATOM 566 N N . ILE A 1 82 ? 20.124 43.591 30.259 1.00 21.85 190 ILE A N 1
ATOM 567 C CA . ILE A 1 82 ? 20.364 43.385 31.685 1.00 22.36 190 ILE A CA 1
ATOM 568 C C . ILE A 1 82 ? 19.530 44.427 32.376 1.00 22.21 190 ILE A C 1
ATOM 569 O O . ILE A 1 82 ? 19.755 45.620 32.187 1.00 22.82 190 ILE A O 1
ATOM 574 N N . SER A 1 83 ? 18.543 43.975 33.137 1.00 23.42 191 SER A N 1
ATOM 575 C CA . SER A 1 83 ? 17.704 44.869 33.906 1.00 25.01 191 SER A CA 1
ATOM 576 C C . SER A 1 83 ? 18.054 44.780 35.389 1.00 24.50 191 SER A C 1
ATOM 577 O O . SER A 1 83 ? 17.971 43.712 35.964 1.00 24.51 191 SER A O 1
ATOM 580 N N . CYS A 1 84 ? 18.426 45.913 35.986 1.00 23.44 192 CYS A N 1
ATOM 581 C CA . CYS A 1 84 ? 18.748 46.008 37.400 1.00 23.37 192 CYS A CA 1
ATOM 582 C C . CYS A 1 84 ? 17.697 46.838 38.096 1.00 24.16 192 CYS A C 1
ATOM 583 O O . CYS A 1 84 ? 17.470 47.991 37.744 1.00 25.22 192 CYS A O 1
ATOM 586 N N . VAL A 1 85 ? 17.056 46.254 39.094 1.00 24.35 193 VAL A N 1
ATOM 587 C CA . VAL A 1 85 ? 15.956 46.918 39.754 1.00 26.63 193 VAL A CA 1
ATOM 588 C C . VAL A 1 85 ? 16.142 46.856 41.252 1.00 27.91 193 VAL A C 1
ATOM 589 O O . VAL A 1 85 ? 16.481 45.812 41.800 1.00 26.96 193 VAL A O 1
ATOM 593 N N . LEU A 1 86 ? 15.927 48.006 41.887 1.00 28.60 194 LEU A N 1
ATOM 594 C CA . LEU A 1 86 ? 15.870 48.147 43.334 1.00 30.86 194 LEU A CA 1
ATOM 595 C C . LEU A 1 86 ? 14.494 48.728 43.692 1.00 32.09 194 LEU A C 1
ATOM 596 O O . LEU A 1 86 ? 13.998 49.646 43.047 1.00 30.75 194 LEU A O 1
ATOM 601 N N . GLN A 1 87 ? 13.891 48.200 44.739 1.00 32.27 195 GLN A N 1
ATOM 602 C CA . GLN A 1 87 ? 12.563 48.604 45.126 1.00 33.20 195 GLN A CA 1
ATOM 603 C C . GLN A 1 87 ? 12.420 48.773 46.633 1.00 31.50 195 GLN A C 1
ATOM 604 O O . GLN A 1 87 ? 12.920 47.954 47.409 1.00 29.80 195 GLN A O 1
ATOM 610 N N . ASP A 1 88 ? 11.739 49.847 47.031 1.00 30.32 196 ASP A N 1
ATOM 611 C CA . ASP A 1 88 ? 11.339 50.082 48.418 1.00 30.19 196 ASP A CA 1
ATOM 612 C C . ASP A 1 88 ? 12.519 50.006 49.389 1.00 29.44 196 ASP A C 1
ATOM 613 O O . ASP A 1 88 ? 12.457 49.313 50.411 1.00 30.60 196 ASP A O 1
ATOM 618 N N . GLY A 1 89 ? 13.592 50.720 49.053 1.00 28.97 197 GLY A N 1
ATOM 619 C CA . GLY A 1 89 ? 14.760 50.856 49.927 1.00 29.52 197 GLY A CA 1
ATOM 620 C C . GLY A 1 89 ? 14.599 51.961 50.960 1.00 30.40 197 GLY A C 1
ATOM 621 O O . GLY A 1 89 ? 13.535 52.578 51.086 1.00 30.15 197 GLY A O 1
ATOM 622 N N . CYS A 1 90 ? 15.663 52.234 51.715 1.00 29.71 198 CYS A N 1
ATOM 623 C CA . CYS A 1 90 ? 15.586 53.281 52.721 1.00 31.34 198 CYS A CA 1
ATOM 624 C C . CYS A 1 90 ? 15.853 54.653 52.111 1.00 29.31 198 CYS A C 1
ATOM 625 O O . CYS A 1 90 ? 15.499 55.671 52.713 1.00 32.48 198 CYS A O 1
ATOM 628 N N . VAL A 1 91 ? 16.458 54.687 50.927 1.00 26.12 199 VAL A N 1
ATOM 629 C CA . VAL A 1 91 ? 16.706 55.952 50.240 1.00 25.72 199 VAL A CA 1
ATOM 630 C C . VAL A 1 91 ? 15.922 56.032 48.938 1.00 25.29 199 VAL A C 1
ATOM 631 O O . VAL A 1 91 ? 15.361 57.078 48.627 1.00 25.81 199 VAL A O 1
ATOM 635 N N . PHE A 1 92 ? 15.919 54.955 48.163 1.00 23.83 200 PHE A N 1
ATOM 636 C CA . PHE A 1 92 ? 15.213 54.945 46.877 1.00 23.77 200 PHE A CA 1
ATOM 637 C C . PHE A 1 92 ? 13.970 54.084 46.973 1.00 23.87 200 PHE A C 1
ATOM 638 O O . PHE A 1 92 ? 14.036 52.909 47.337 1.00 25.28 200 PHE A O 1
ATOM 646 N N . GLU A 1 93 ? 12.821 54.674 46.657 1.00 23.24 201 GLU A N 1
ATOM 647 C CA . GLU A 1 93 ? 11.592 53.881 46.568 1.00 23.43 201 GLU A CA 1
ATOM 648 C C . GLU A 1 93 ? 11.566 52.999 45.314 1.00 24.09 201 GLU A C 1
ATOM 649 O O . GLU A 1 93 ? 11.003 51.901 45.330 1.00 23.97 201 GLU A O 1
ATOM 655 N N . LYS A 1 94 ? 12.218 53.463 44.252 1.00 23.59 202 LYS A N 1
ATOM 656 C CA . LYS A 1 94 ? 12.357 52.722 43.010 1.00 25.65 202 LYS A CA 1
ATOM 657 C C . LYS A 1 94 ? 13.621 53.185 42.348 1.00 24.81 202 LYS A C 1
ATOM 658 O O . LYS A 1 94 ? 13.882 54.377 42.283 1.00 25.81 202 LYS A O 1
ATOM 664 N N . ALA A 1 95 ? 14.407 52.245 41.843 1.00 24.69 203 ALA A N 1
ATOM 665 C CA . ALA A 1 95 ? 15.535 52.595 40.979 1.00 25.35 203 ALA A CA 1
ATOM 666 C C . ALA A 1 95 ? 15.681 51.520 39.938 1.00 27.64 203 ALA A C 1
ATOM 667 O O . ALA A 1 95 ? 15.706 50.326 40.263 1.00 28.52 203 ALA A O 1
ATOM 669 N N . GLY A 1 96 ? 15.780 51.935 38.689 1.00 25.41 204 GLY A N 1
ATOM 670 C CA . GLY A 1 96 ? 15.914 50.997 37.592 1.00 25.58 204 GLY A CA 1
ATOM 671 C C . GLY A 1 96 ? 17.077 51.451 36.750 1.00 24.12 204 GLY A C 1
ATOM 672 O O . GLY A 1 96 ? 17.170 52.640 36.428 1.00 23.10 204 GLY A O 1
ATOM 673 N N . VAL A 1 97 ? 17.959 50.522 36.390 1.00 23.30 205 VAL A N 1
ATOM 674 C CA . VAL A 1 97 ? 19.023 50.817 35.431 1.00 24.71 205 VAL A CA 1
ATOM 675 C C . VAL A 1 97 ? 19.098 49.628 34.477 1.00 23.42 205 VAL A C 1
ATOM 676 O O . VAL A 1 97 ? 19.455 48.527 34.881 1.00 25.01 205 VAL A O 1
ATOM 680 N N A SER A 1 98 ? 18.726 49.855 33.231 0.50 22.75 206 SER A N 1
ATOM 681 N N B SER A 1 98 ? 18.781 49.85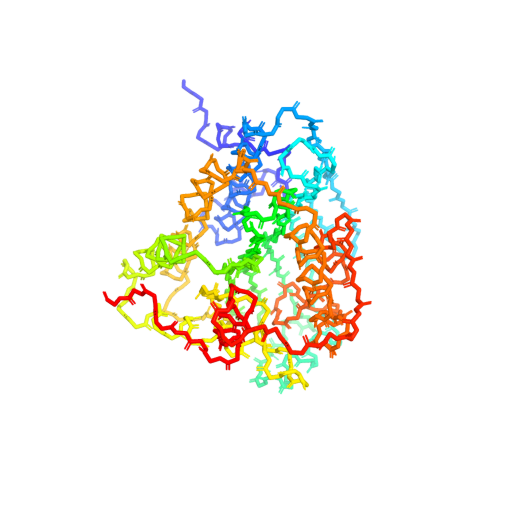6 33.216 0.50 22.03 206 SER A N 1
ATOM 682 C CA A SER A 1 98 ? 18.649 48.780 32.255 0.50 23.77 206 SER A CA 1
ATOM 683 C CA B SER A 1 98 ? 18.626 48.761 32.265 0.50 22.69 206 SER A CA 1
ATOM 684 C C A SER A 1 98 ? 19.563 49.054 31.086 0.50 22.44 206 SER A C 1
ATOM 685 C C B SER A 1 98 ? 19.370 49.010 30.979 0.50 22.35 206 SER A C 1
ATOM 686 O O A SER A 1 98 ? 19.867 50.212 30.771 0.50 22.38 206 SER A O 1
ATOM 687 O O B SER A 1 98 ? 19.301 50.106 30.429 0.50 23.72 206 SER A O 1
ATOM 692 N N . ILE A 1 99 ? 20.033 47.969 30.475 1.00 22.64 207 ILE A N 1
ATOM 693 C CA . ILE A 1 99 ? 20.639 48.025 29.164 1.00 21.98 207 ILE A CA 1
ATOM 694 C C . ILE A 1 99 ? 19.962 47.024 28.231 1.00 23.05 207 ILE A C 1
ATOM 695 O O . ILE A 1 99 ? 19.456 45.992 28.672 1.00 22.20 207 ILE A O 1
ATOM 700 N N . SER A 1 100 ? 19.921 47.386 26.950 1.00 24.08 208 SER A N 1
ATOM 701 C CA . SER A 1 100 ? 19.400 46.541 25.883 1.00 24.89 208 SER A CA 1
ATOM 702 C C . SER A 1 100 ? 20.359 46.562 24.708 1.00 23.31 208 SER A C 1
ATOM 703 O O . SER A 1 100 ? 20.933 47.610 24.400 1.00 24.42 208 SER A O 1
ATOM 706 N N . VAL A 1 101 ? 20.538 45.398 24.078 1.00 23.32 209 VAL A N 1
ATOM 707 C CA . VAL A 1 101 ? 21.292 45.266 22.836 1.00 25.28 209 VAL A CA 1
ATOM 708 C C . VAL A 1 101 ? 20.479 44.376 21.900 1.00 26.97 209 VAL A C 1
ATOM 709 O O . VAL A 1 101 ? 20.172 43.237 22.230 1.00 27.19 209 VAL A O 1
ATOM 713 N N . VAL A 1 102 ? 20.107 44.920 20.749 1.00 27.07 210 VAL A N 1
ATOM 714 C CA . VAL A 1 102 ? 19.307 44.183 19.783 1.00 31.06 210 VAL A CA 1
ATOM 715 C C . VAL A 1 102 ? 20.030 44.186 18.458 1.00 33.70 210 VAL A C 1
ATOM 716 O O . VAL A 1 102 ? 20.445 45.220 17.985 1.00 31.67 210 VAL A O 1
ATOM 720 N N . HIS A 1 103 ? 20.189 43.000 17.886 1.00 37.24 211 HIS A N 1
ATOM 721 C CA . HIS A 1 103 ? 20.639 42.845 16.516 1.00 40.59 211 HIS A CA 1
ATOM 722 C C . HIS A 1 103 ? 19.500 42.273 15.704 1.00 42.37 211 HIS A C 1
ATOM 723 O O . HIS A 1 103 ? 18.613 41.577 16.217 1.00 42.84 211 HIS A O 1
ATOM 730 N N . GLY A 1 104 ? 19.530 42.552 14.414 1.00 43.49 212 GLY A N 1
ATOM 731 C CA . GLY A 1 104 ? 18.648 41.866 13.500 1.00 43.76 212 GLY A CA 1
ATOM 732 C C . GLY A 1 104 ? 18.559 42.585 12.183 1.00 44.21 212 GLY A C 1
ATOM 733 O O . GLY A 1 104 ? 19.497 43.264 11.774 1.00 42.41 212 GLY A O 1
ATOM 734 N N . ASN A 1 105 ? 17.424 42.392 11.526 1.00 45.59 213 ASN A N 1
ATOM 735 C CA . ASN A 1 105 ? 17.065 43.109 10.316 1.00 46.68 213 ASN A CA 1
ATOM 736 C C . ASN A 1 105 ? 15.850 43.966 10.636 1.00 47.26 213 ASN A C 1
ATOM 737 O O . ASN A 1 105 ? 14.949 43.528 11.361 1.00 46.66 213 ASN A O 1
ATOM 742 N N . LEU A 1 106 ? 15.834 45.195 10.127 1.00 48.38 214 LEU A N 1
ATOM 743 C CA . LEU A 1 106 ? 14.748 46.123 10.442 1.00 50.12 214 LEU A CA 1
ATOM 744 C C . LEU A 1 106 ? 13.428 45.605 9.915 1.00 52.08 214 LEU A C 1
ATOM 745 O O . LEU A 1 106 ? 13.333 45.182 8.761 1.00 52.07 214 LEU A O 1
ATOM 750 N N . SER A 1 107 ? 12.410 45.645 10.766 1.00 54.03 215 SER A N 1
ATOM 751 C CA . SER A 1 107 ? 11.061 45.290 10.349 1.00 56.12 215 SER A CA 1
ATOM 752 C C . SER A 1 107 ? 10.563 46.333 9.359 1.00 57.86 215 SER A C 1
ATOM 753 O O . SER A 1 107 ? 10.978 47.495 9.399 1.00 57.97 215 SER A O 1
ATOM 756 N N . GLU A 1 108 ? 9.680 45.905 8.464 1.00 60.28 216 GLU A N 1
ATOM 757 C CA . GLU A 1 108 ? 9.093 46.806 7.478 1.00 61.94 216 GLU A CA 1
ATOM 758 C C . GLU A 1 108 ? 8.439 47.993 8.189 1.00 62.47 216 GLU A C 1
ATOM 759 O O . GLU A 1 108 ? 8.572 49.131 7.747 1.00 62.75 216 GLU A O 1
ATOM 765 N N . GLU A 1 109 ? 7.779 47.719 9.313 1.00 62.93 217 GLU A N 1
ATOM 766 C CA . GLU A 1 109 ? 7.143 48.763 10.123 1.00 63.57 217 GLU A CA 1
ATOM 767 C C . GLU A 1 109 ? 8.166 49.773 10.646 1.00 62.98 217 GLU A C 1
ATOM 768 O O . GLU A 1 109 ? 7.995 50.978 10.471 1.00 62.77 217 GLU A O 1
ATOM 774 N N . ALA A 1 110 ? 9.223 49.271 11.281 1.00 62.44 218 ALA A N 1
ATOM 775 C CA . ALA A 1 110 ? 10.307 50.127 11.790 1.00 62.21 218 ALA A CA 1
ATOM 776 C C . ALA A 1 110 ? 10.901 50.984 10.673 1.00 62.08 218 ALA A C 1
ATOM 777 O O . ALA A 1 110 ? 11.052 52.200 10.818 1.00 61.41 218 ALA A O 1
ATOM 779 N N . ALA A 1 111 ? 11.233 50.327 9.564 1.00 62.29 219 ALA A N 1
ATOM 780 C CA . ALA A 1 111 ? 11.742 50.995 8.364 1.00 62.83 219 ALA A CA 1
ATOM 781 C C . ALA A 1 111 ? 10.811 52.109 7.887 1.00 63.46 219 ALA A C 1
ATOM 782 O O . ALA A 1 111 ? 11.255 53.232 7.644 1.00 63.23 219 ALA A O 1
ATOM 784 N N . LYS A 1 112 ? 9.524 51.787 7.763 1.00 64.46 220 LYS A N 1
ATOM 785 C CA . LYS A 1 112 ? 8.511 52.752 7.315 1.00 65.21 220 LYS A CA 1
ATOM 786 C C . LYS A 1 112 ? 8.514 54.016 8.172 1.00 64.97 220 LYS A C 1
ATOM 787 O O . LYS A 1 112 ? 8.498 55.132 7.649 1.00 64.87 220 LYS A O 1
ATOM 793 N N . GLN A 1 113 ? 8.548 53.825 9.488 1.00 64.88 221 GLN A N 1
ATOM 794 C CA . GLN A 1 113 ? 8.527 54.939 10.443 1.00 64.94 221 GLN A CA 1
ATOM 795 C C . GLN A 1 113 ? 9.685 55.910 10.232 1.00 63.91 221 GLN A C 1
ATOM 796 O O . GLN A 1 113 ? 9.496 57.126 10.255 1.00 63.59 221 GLN A O 1
ATOM 802 N N . MET A 1 114 ? 10.880 55.364 10.028 1.00 62.71 222 MET A N 1
ATOM 803 C CA . MET A 1 114 ? 12.080 56.176 9.798 1.00 61.74 222 MET A CA 1
ATOM 804 C C . MET A 1 114 ? 11.967 57.042 8.551 1.00 61.60 222 MET A C 1
ATOM 805 O O . MET A 1 114 ? 12.476 58.160 8.515 1.00 61.13 222 MET A O 1
ATOM 810 N N . ARG A 1 115 ? 11.303 56.514 7.529 1.00 61.90 223 ARG A N 1
ATOM 811 C CA . ARG A 1 115 ? 11.054 57.273 6.303 1.00 62.03 223 ARG A CA 1
ATOM 812 C C . ARG A 1 115 ? 10.175 58.489 6.598 1.00 60.79 223 ARG A C 1
ATOM 813 O O . ARG A 1 115 ? 10.405 59.573 6.059 1.00 60.64 223 ARG A O 1
ATOM 821 N N . SER A 1 116 ? 9.184 58.303 7.469 1.00 59.38 224 SER A N 1
ATOM 822 C CA . SER A 1 116 ? 8.307 59.399 7.914 1.00 57.78 224 SER A CA 1
ATOM 823 C C . SER A 1 116 ? 9.091 60.535 8.590 1.00 60.37 224 SER A C 1
ATOM 824 O O . SER A 1 116 ? 8.766 61.716 8.419 1.00 60.83 224 SER A O 1
ATOM 827 N N . ARG A 1 117 ? 10.131 60.171 9.338 1.00 62.44 225 ARG A N 1
ATOM 828 C CA . ARG A 1 117 ? 11.011 61.150 9.982 1.00 64.12 225 ARG A CA 1
ATOM 829 C C . ARG A 1 117 ? 12.073 61.694 9.001 1.00 63.77 225 ARG A C 1
ATOM 830 O O . ARG A 1 117 ? 12.973 62.435 9.395 1.00 63.42 225 ARG A O 1
ATOM 838 N N . GLY A 1 118 ? 11.965 61.325 7.726 1.00 63.58 226 GLY A N 1
ATOM 839 C CA . GLY A 1 118 ? 12.847 61.852 6.681 1.00 63.43 226 GLY A CA 1
ATOM 840 C C . GLY A 1 118 ? 14.127 61.065 6.448 1.00 63.35 226 GLY A C 1
ATOM 841 O O . GLY A 1 118 ? 15.030 61.541 5.758 1.00 63.34 226 GLY A O 1
ATOM 842 N N . LYS A 1 119 ? 14.208 59.861 7.010 1.00 63.41 227 LYS A N 1
ATOM 843 C CA . LYS A 1 119 ? 15.392 59.017 6.849 1.00 63.44 227 LYS A CA 1
ATOM 844 C C . LYS A 1 119 ? 15.197 58.159 5.616 1.00 62.36 227 LYS A C 1
ATOM 845 O O . LYS A 1 119 ? 14.113 57.630 5.374 1.00 62.14 227 LYS A O 1
ATOM 851 N N . VAL A 1 120 ? 16.258 58.030 4.837 1.00 60.95 228 VAL A N 1
ATOM 852 C CA . VAL A 1 120 ? 16.210 57.298 3.588 1.00 60.17 228 VAL A CA 1
ATOM 853 C C . VAL A 1 120 ? 17.181 56.127 3.687 1.00 59.65 228 VAL A C 1
ATOM 854 O O . VAL A 1 120 ? 18.393 56.326 3.783 1.00 59.07 228 VAL A O 1
ATOM 858 N N . LEU A 1 121 ? 16.633 54.912 3.685 1.00 59.44 229 LEU A N 1
ATOM 859 C CA . LEU A 1 121 ? 17.433 53.691 3.789 1.00 59.72 229 LEU A CA 1
ATOM 860 C C . LEU A 1 121 ? 17.414 52.896 2.487 1.00 59.87 229 LEU A C 1
ATOM 861 O O . LEU A 1 121 ? 16.350 52.621 1.925 1.00 59.31 229 LEU A O 1
ATOM 866 N N . LYS A 1 122 ? 18.608 52.525 2.032 1.00 59.92 230 LYS A N 1
ATOM 867 C CA . LYS A 1 122 ? 18.789 51.717 0.832 1.00 60.39 230 LYS A CA 1
ATOM 868 C C . LYS A 1 122 ? 19.118 50.291 1.271 1.00 60.19 230 LYS A C 1
ATOM 869 O O . LYS A 1 122 ? 20.158 50.051 1.884 1.00 59.33 230 LYS A O 1
ATOM 875 N N . THR A 1 123 ? 18.224 49.355 0.960 1.00 60.35 231 THR A N 1
ATOM 876 C CA . THR A 1 123 ? 18.346 47.971 1.429 1.00 60.97 231 THR A CA 1
ATOM 877 C C . THR A 1 123 ? 19.595 47.257 0.887 1.00 61.79 231 THR A C 1
ATOM 878 O O . THR A 1 123 ? 19.980 47.436 -0.271 1.00 61.64 231 THR A O 1
ATOM 882 N N . LYS A 1 124 ? 20.218 46.459 1.752 1.00 62.76 232 LYS A N 1
ATOM 883 C CA . LYS A 1 124 ? 21.358 45.618 1.390 1.00 63.44 232 LYS A CA 1
ATOM 884 C C . LYS A 1 124 ? 20.832 44.205 1.172 1.00 63.26 232 LYS A C 1
ATOM 885 O O . LYS A 1 124 ? 20.268 43.603 2.088 1.00 63.66 232 LYS A O 1
ATOM 891 N N . ASP A 1 125 ? 21.032 43.675 -0.031 1.00 62.85 233 ASP A N 1
ATOM 892 C CA . ASP A 1 125 ? 20.272 42.514 -0.490 1.00 62.58 233 ASP A CA 1
ATOM 893 C C . ASP A 1 125 ? 18.790 42.951 -0.469 1.00 61.38 233 ASP A C 1
ATOM 894 O O . ASP A 1 125 ? 18.438 43.924 -1.141 1.00 61.67 233 ASP A O 1
ATOM 899 N N . GLY A 1 126 ? 17.937 42.272 0.296 1.00 59.56 234 GLY A N 1
ATOM 900 C CA . GLY A 1 126 ? 16.563 42.736 0.521 1.00 58.02 234 GLY A CA 1
ATOM 901 C C . GLY A 1 126 ? 16.369 43.296 1.924 1.00 56.47 234 GLY A C 1
ATOM 902 O O . GLY A 1 126 ? 15.272 43.727 2.281 1.00 56.80 234 GLY A O 1
ATOM 903 N N . LYS A 1 127 ? 17.447 43.320 2.706 1.00 54.10 235 LYS A N 1
ATOM 904 C CA . LYS A 1 127 ? 17.355 43.510 4.155 1.00 52.10 235 LYS A CA 1
ATOM 905 C C . LYS A 1 127 ? 18.040 44.777 4.665 1.00 49.54 235 LYS A C 1
ATOM 906 O O . LYS A 1 127 ? 18.812 45.431 3.957 1.00 48.91 235 LYS A O 1
ATOM 912 N N . LEU A 1 128 ? 17.738 45.104 5.915 1.00 46.23 236 LEU A N 1
ATOM 913 C CA . LEU A 1 128 ? 18.374 46.212 6.616 1.00 43.90 236 LEU A CA 1
ATOM 914 C C . LEU A 1 128 ? 18.922 45.677 7.934 1.00 41.22 236 LEU A C 1
ATOM 915 O O . LEU A 1 128 ? 18.264 45.780 8.971 1.00 40.04 236 LEU A O 1
ATOM 920 N N . PRO A 1 129 ? 20.130 45.088 7.893 1.00 38.63 237 PRO A N 1
ATOM 921 C CA . PRO A 1 129 ? 20.732 44.613 9.123 1.00 37.59 237 PRO A CA 1
ATOM 922 C C . PRO A 1 129 ? 21.010 45.813 10.015 1.00 35.47 237 PRO A C 1
ATOM 923 O O . PRO A 1 129 ? 21.479 46.851 9.531 1.00 34.08 237 PRO A O 1
ATOM 927 N N . PHE A 1 130 ? 20.701 45.681 11.299 1.00 34.13 238 PHE A N 1
ATOM 928 C CA . PHE A 1 130 ? 20.891 46.779 12.223 1.00 32.63 238 PHE A CA 1
ATOM 929 C C . PHE A 1 130 ? 21.313 46.283 13.596 1.00 32.08 238 PHE A C 1
ATOM 930 O O . PHE A 1 130 ? 21.169 45.098 13.925 1.00 31.83 238 PHE A O 1
ATOM 938 N N . CYS A 1 131 ? 21.821 47.219 14.391 1.00 29.43 239 CYS A N 1
ATOM 939 C CA . CYS A 1 131 ? 22.084 46.987 15.799 1.00 28.61 239 CYS A CA 1
ATOM 940 C C . CYS A 1 131 ? 21.642 48.245 16.530 1.00 26.45 239 CYS A C 1
ATOM 941 O O . CYS A 1 131 ? 21.958 49.344 16.095 1.00 26.66 239 CYS A O 1
ATOM 944 N N . ALA A 1 132 ? 20.895 48.081 17.620 1.00 25.00 240 ALA A N 1
ATOM 945 C CA . ALA A 1 132 ? 20.527 49.201 18.484 1.00 24.62 240 ALA A CA 1
ATOM 946 C C . ALA A 1 132 ? 20.871 48.819 19.904 1.00 23.73 240 ALA A C 1
ATOM 947 O O . ALA A 1 132 ? 20.632 47.700 20.302 1.00 24.94 240 ALA A O 1
ATOM 949 N N . MET A 1 133 ? 21.393 49.754 20.687 1.00 22.59 241 MET A N 1
ATOM 950 C CA . MET A 1 133 ? 21.705 49.464 22.074 1.00 22.30 241 MET A CA 1
ATOM 951 C C . MET A 1 133 ? 21.567 50.724 22.881 1.00 21.73 241 MET A C 1
ATOM 952 O O . MET A 1 133 ? 21.692 51.829 22.345 1.00 22.23 241 MET A O 1
ATOM 957 N N . GLY A 1 134 ? 21.325 50.559 24.171 1.00 21.44 242 GLY A N 1
ATOM 958 C CA . GLY A 1 134 ? 21.317 51.697 25.055 1.00 21.54 242 GLY A CA 1
ATOM 959 C C . GLY A 1 134 ? 21.184 51.330 26.506 1.00 22.13 242 GLY A C 1
ATOM 960 O O . GLY A 1 134 ? 20.897 50.186 26.858 1.00 21.98 242 GLY A O 1
ATOM 961 N N . VAL A 1 135 ? 21.430 52.333 27.328 1.00 21.66 243 VAL A N 1
ATOM 962 C CA . VAL A 1 135 ? 21.180 52.292 28.751 1.00 22.95 243 VAL A CA 1
ATOM 963 C C . VAL A 1 135 ? 20.068 53.288 29.038 1.00 22.89 243 VAL A C 1
ATOM 964 O O . VAL A 1 135 ? 19.966 54.348 28.387 1.00 23.09 243 VAL A O 1
ATOM 968 N N A SER A 1 136 ? 19.248 52.977 30.024 0.50 23.39 244 SER A N 1
ATOM 969 N N B SER A 1 136 ? 19.157 52.895 29.933 0.50 22.08 244 SER A N 1
ATOM 970 C CA A SER A 1 136 ? 18.190 53.882 30.415 0.50 24.14 244 SER A CA 1
ATOM 971 C CA B SER A 1 136 ? 17.999 53.708 30.359 0.50 22.06 244 SER A CA 1
ATOM 972 C C A SER A 1 136 ? 17.856 53.610 31.856 0.50 23.84 244 SER A C 1
ATOM 973 C C B SER A 1 136 ? 17.944 53.607 31.881 0.50 22.74 244 SER A C 1
ATOM 974 O O A SER A 1 136 ? 17.859 52.465 32.292 0.50 22.72 244 SER A O 1
ATOM 975 O O B SER A 1 136 ? 18.291 52.566 32.421 0.50 21.55 244 SER A O 1
ATOM 980 N N . SER A 1 137 ? 17.543 54.675 32.582 1.00 21.40 245 SER A N 1
ATOM 981 C CA . SER A 1 137 ? 17.413 54.609 34.035 1.00 21.94 245 SER A CA 1
ATOM 982 C C . SER A 1 137 ? 16.457 55.668 34.521 1.00 21.26 245 SER A C 1
ATOM 983 O O . SER A 1 137 ? 16.456 56.785 34.026 1.00 21.73 245 SER A O 1
ATOM 986 N N . VAL A 1 138 ? 15.650 55.300 35.515 1.00 21.78 246 VAL A N 1
ATOM 987 C CA . VAL A 1 138 ? 14.863 56.234 36.293 1.00 21.00 246 VAL A CA 1
ATOM 988 C C . VAL A 1 138 ? 15.062 55.894 37.761 1.00 21.15 246 VAL A C 1
ATOM 989 O O . VAL A 1 138 ? 14.922 54.738 38.144 1.00 21.04 246 VAL A O 1
ATOM 993 N N . ILE A 1 139 ? 15.352 56.905 38.579 1.00 20.81 247 ILE A N 1
ATOM 994 C CA . ILE A 1 139 ? 15.654 56.747 40.007 1.00 20.09 247 ILE A CA 1
ATOM 995 C C . ILE A 1 139 ? 14.755 57.702 40.778 1.00 21.51 247 ILE A C 1
ATOM 996 O O . ILE A 1 139 ? 14.795 58.914 40.536 1.00 21.78 247 ILE A O 1
ATOM 1001 N N . HIS A 1 140 ? 13.925 57.148 41.683 1.00 21.34 248 HIS A N 1
ATOM 1002 C CA . HIS A 1 140 ? 12.975 57.907 42.475 1.00 22.20 248 HIS A CA 1
ATOM 1003 C C . HIS A 1 140 ? 13.313 57.790 43.965 1.00 20.91 248 HIS A C 1
ATOM 1004 O O . HIS A 1 140 ? 13.074 56.741 44.592 1.00 22.23 248 HIS A O 1
ATOM 1011 N N . PRO A 1 141 ? 13.921 58.842 44.548 1.00 21.62 249 PRO A N 1
ATOM 1012 C CA . PRO A 1 141 ? 14.105 58.834 45.996 1.00 21.58 249 PRO A CA 1
ATOM 1013 C C . PRO A 1 141 ? 12.813 58.865 46.800 1.00 22.25 249 PRO A C 1
ATOM 1014 O O . PRO A 1 141 ? 11.801 59.425 46.364 1.00 22.42 249 PRO A O 1
ATOM 1018 N N . LYS A 1 142 ? 12.897 58.325 48.005 1.00 25.52 250 LYS A N 1
ATOM 1019 C CA . LYS A 1 142 ? 11.826 58.339 48.989 1.00 25.64 250 LYS A CA 1
ATOM 1020 C C . LYS A 1 142 ? 11.589 59.751 49.573 1.00 23.66 250 LYS A C 1
ATOM 1021 O O . LYS A 1 142 ? 10.470 60.206 49.698 1.00 24.88 250 LYS A O 1
ATOM 1027 N N . ASN A 1 143 ? 12.661 60.444 49.915 1.00 24.40 251 ASN A N 1
ATOM 1028 C CA . ASN A 1 143 ? 12.556 61.763 50.527 1.00 23.41 251 ASN A CA 1
ATOM 1029 C C . ASN A 1 143 ? 12.083 62.818 49.547 1.00 22.55 251 ASN A C 1
ATOM 1030 O O . ASN A 1 143 ? 12.684 62.935 48.458 1.00 22.49 251 ASN A O 1
ATOM 1035 N N . PRO A 1 144 ? 11.009 63.576 49.893 1.00 23.23 252 PRO A N 1
ATOM 1036 C CA . PRO A 1 144 ? 10.551 64.661 49.023 1.00 23.82 252 PRO A CA 1
ATOM 1037 C C . PRO A 1 144 ? 11.662 65.590 48.542 1.00 23.88 252 PRO A C 1
ATOM 1038 O O . PRO A 1 144 ? 11.576 66.125 47.434 1.00 25.02 252 PRO A O 1
ATOM 1042 N N . HIS A 1 145 ? 12.688 65.801 49.366 1.00 23.78 253 HIS A N 1
ATOM 1043 C CA . HIS A 1 145 ? 13.747 66.739 49.018 1.00 23.75 253 HIS A CA 1
ATOM 1044 C C . HIS A 1 145 ? 14.871 66.181 48.182 1.00 22.35 253 HIS A C 1
ATOM 1045 O O . HIS A 1 145 ? 15.771 66.926 47.792 1.00 23.15 253 HIS A O 1
ATOM 1052 N N . ALA A 1 146 ? 14.835 64.882 47.890 1.00 22.79 254 ALA A N 1
ATOM 1053 C CA . ALA A 1 146 ? 15.833 64.245 47.035 1.00 22.31 254 ALA A CA 1
ATOM 1054 C C . ALA A 1 146 ? 15.170 64.002 45.667 1.00 23.46 254 ALA A C 1
ATOM 1055 O O . ALA A 1 146 ? 14.159 63.321 45.577 1.00 23.04 254 ALA A O 1
ATOM 1057 N N . PRO A 1 147 ? 15.718 64.597 44.616 1.00 21.90 255 PRO A N 1
ATOM 1058 C CA . PRO A 1 147 ? 15.017 64.601 43.334 1.00 22.47 255 PRO A CA 1
ATOM 1059 C C . PRO A 1 147 ? 15.095 63.289 42.540 1.00 21.59 255 PRO A C 1
ATOM 1060 O O . PRO A 1 147 ? 16.040 62.519 42.674 1.00 21.46 255 PRO A O 1
ATOM 1064 N N . THR A 1 148 ? 14.095 63.084 41.685 1.00 20.06 256 THR A N 1
ATOM 1065 C CA . THR A 1 148 ? 14.101 62.021 40.679 1.00 21.12 256 THR A CA 1
ATOM 1066 C C . THR A 1 148 ? 15.037 62.398 39.535 1.00 20.56 256 THR A C 1
ATOM 1067 O O . THR A 1 148 ? 15.151 63.584 39.174 1.00 22.33 256 THR A O 1
ATOM 1071 N N . ILE A 1 149 ? 15.742 61.407 38.998 1.00 21.30 257 ILE A N 1
ATOM 1072 C CA . ILE A 1 149 ? 16.518 61.560 37.772 1.00 20.48 257 ILE A CA 1
ATOM 1073 C C . ILE A 1 149 ? 16.102 60.506 36.738 1.00 20.93 257 ILE A C 1
ATOM 1074 O O . ILE A 1 149 ? 15.665 59.412 37.092 1.00 20.82 257 ILE A O 1
ATOM 1079 N N . HIS A 1 150 ? 16.241 60.891 35.471 1.00 20.19 258 HIS A N 1
ATOM 1080 C CA . HIS A 1 150 ? 16.123 60.023 34.313 1.00 20.23 258 HIS A CA 1
ATOM 1081 C C . HIS A 1 150 ? 17.327 60.266 33.423 1.00 19.89 258 HIS A C 1
ATOM 1082 O O . HIS A 1 150 ? 17.726 61.403 33.221 1.00 21.85 258 HIS A O 1
ATOM 1089 N N . PHE A 1 151 ? 17.904 59.204 32.891 1.00 21.02 259 PHE A N 1
ATOM 1090 C CA . PHE A 1 151 ? 18.904 59.335 31.853 1.00 20.71 259 PHE A CA 1
ATOM 1091 C C . PHE A 1 151 ? 18.823 58.183 30.870 1.00 22.10 259 PHE A C 1
ATOM 1092 O O . PHE A 1 151 ? 18.274 57.125 31.150 1.00 21.70 259 PHE A O 1
ATOM 1100 N N . ASN A 1 152 ? 19.382 58.415 29.694 1.00 21.81 260 ASN A N 1
ATOM 1101 C CA . ASN A 1 152 ? 19.432 57.391 28.678 1.00 23.36 260 ASN A CA 1
ATOM 1102 C C . ASN A 1 152 ? 20.542 57.765 27.709 1.00 22.19 260 ASN A C 1
ATOM 1103 O O . ASN A 1 152 ? 20.765 58.949 27.444 1.00 23.98 260 ASN A O 1
ATOM 1108 N N . TYR A 1 153 ? 21.246 56.762 27.204 1.00 21.71 261 TYR A N 1
ATOM 1109 C CA . TYR A 1 153 ? 22.245 56.955 26.170 1.00 20.88 261 TYR A CA 1
ATOM 1110 C C . TYR A 1 153 ? 22.179 55.760 25.239 1.00 21.14 261 TYR A C 1
ATOM 1111 O O . TYR A 1 153 ? 22.191 54.619 25.713 1.00 21.23 261 TYR A O 1
ATOM 1120 N N A ARG A 1 154 ? 22.127 56.011 23.936 0.50 21.77 262 ARG A N 1
ATOM 1121 N N B ARG A 1 154 ? 22.086 56.022 23.936 0.50 20.68 262 ARG A N 1
ATOM 1122 C CA A ARG A 1 154 ? 21.900 54.941 22.973 0.50 22.56 262 ARG A CA 1
ATOM 1123 C CA B ARG A 1 154 ? 21.829 54.973 22.948 0.50 20.59 262 ARG A CA 1
ATOM 1124 C C A ARG A 1 154 ? 22.588 55.198 21.644 0.50 22.90 262 ARG A C 1
ATOM 1125 C C B ARG A 1 154 ? 22.564 55.207 21.634 0.50 21.80 262 ARG A C 1
ATOM 1126 O O A ARG A 1 154 ? 22.971 56.321 21.340 0.50 23.15 262 ARG A O 1
ATOM 1127 O O B ARG A 1 154 ? 22.966 56.324 21.334 0.50 22.18 262 ARG A O 1
ATOM 1142 N N . TYR A 1 155 ? 22.708 54.122 20.867 1.00 22.30 263 TYR A N 1
ATOM 1143 C CA . TYR A 1 155 ? 23.382 54.117 19.588 1.00 22.28 263 TYR A CA 1
ATOM 1144 C C . TYR A 1 155 ? 22.622 53.160 18.673 1.00 22.92 263 TYR A C 1
ATOM 1145 O O . TYR A 1 155 ? 22.180 52.111 19.109 1.00 23.02 263 TYR A O 1
ATOM 1154 N N . PHE A 1 156 ? 22.541 53.544 17.408 1.00 20.50 264 PHE A N 1
ATOM 1155 C CA . PHE A 1 156 ? 21.899 52.778 16.360 1.00 22.68 264 PHE A CA 1
ATOM 1156 C C . PHE A 1 156 ? 22.764 52.775 15.106 1.00 23.74 264 PHE A C 1
ATOM 1157 O O . PHE A 1 156 ? 23.317 53.795 14.726 1.00 25.31 264 PHE A O 1
ATOM 1165 N N . GLU A 1 157 ? 22.866 51.624 14.462 1.00 24.77 265 GLU A N 1
ATOM 1166 C CA . GLU A 1 157 ? 23.456 51.576 13.130 1.00 25.83 265 GLU A CA 1
ATOM 1167 C C . GLU A 1 157 ? 22.679 50.627 12.257 1.00 27.50 265 GLU A C 1
ATOM 1168 O O . GLU A 1 157 ? 22.145 49.623 12.714 1.00 27.18 265 GLU A O 1
ATOM 1174 N N . VAL A 1 158 ? 22.604 50.963 10.975 1.00 29.41 266 VAL A N 1
ATOM 1175 C CA . VAL A 1 158 ? 21.946 50.094 10.020 1.00 32.35 266 VAL A CA 1
ATOM 1176 C C . VAL A 1 158 ? 22.841 49.995 8.799 1.00 34.55 266 VAL A C 1
ATOM 1177 O O . VAL A 1 158 ? 23.416 50.990 8.353 1.00 34.86 266 VAL A O 1
ATOM 1181 N N . GLU A 1 159 ? 22.986 48.779 8.289 1.00 38.28 267 GLU A N 1
ATOM 1182 C CA . GLU A 1 159 ? 23.811 48.540 7.115 1.00 41.63 267 GLU A CA 1
ATOM 1183 C C . GLU A 1 159 ? 22.939 48.725 5.878 1.00 42.97 267 GLU A C 1
ATOM 1184 O O . GLU A 1 159 ? 21.830 48.186 5.798 1.00 43.14 267 GLU A O 1
ATOM 1190 N N . GLU A 1 160 ? 23.428 49.541 4.950 1.00 44.49 268 GLU A N 1
ATOM 1191 C CA . GLU A 1 160 ? 22.721 49.842 3.714 1.00 46.48 268 GLU A CA 1
ATOM 1192 C C . GLU A 1 160 ? 23.443 49.226 2.519 1.00 48.00 268 GLU A C 1
ATOM 1193 O O . GLU A 1 160 ? 24.430 48.507 2.691 1.00 47.53 268 GLU A O 1
ATOM 1199 N N . ALA A 1 161 ? 22.924 49.506 1.320 1.00 49.08 269 ALA A N 1
ATOM 1200 C CA . ALA A 1 161 ? 23.603 49.211 0.050 1.00 50.38 269 ALA A CA 1
ATOM 1201 C C . ALA A 1 161 ? 25.018 49.772 0.064 1.00 51.36 269 ALA A C 1
ATOM 1202 O O . ALA A 1 161 ? 25.286 50.793 0.718 1.00 51.13 269 ALA A O 1
ATOM 1204 N N A ASP A 1 162 ? 25.921 49.114 -0.662 0.50 51.87 270 ASP A N 1
ATOM 1205 N N B ASP A 1 162 ? 25.909 49.109 -0.675 0.50 51.89 270 ASP A N 1
ATOM 1206 C CA A ASP A 1 162 ? 27.358 49.399 -0.567 0.50 52.34 270 ASP A CA 1
ATOM 1207 C CA B ASP A 1 162 ? 27.362 49.315 -0.570 0.50 52.39 270 ASP A CA 1
ATOM 1208 C C A ASP A 1 162 ? 27.823 49.098 0.867 0.50 52.48 270 ASP A C 1
ATOM 1209 C C B ASP A 1 162 ? 27.828 49.057 0.869 0.50 52.50 270 ASP A C 1
ATOM 1210 O O A ASP A 1 162 ? 27.044 48.611 1.692 0.50 53.16 270 ASP A O 1
ATOM 1211 O O B ASP A 1 162 ? 27.056 48.571 1.702 0.50 53.17 270 ASP A O 1
ATOM 1220 N N . GLY A 1 163 ? 29.091 49.353 1.160 1.00 52.46 271 GLY A N 1
ATOM 1221 C CA . GLY A 1 163 ? 29.582 49.312 2.543 1.00 51.56 271 GLY A CA 1
ATOM 1222 C C . GLY A 1 163 ? 29.110 50.493 3.392 1.00 50.51 271 GLY A C 1
ATOM 1223 O O . GLY A 1 163 ? 29.746 50.825 4.396 1.00 50.94 271 GLY A O 1
ATOM 1224 N N . ASN A 1 164 ? 27.994 51.125 3.011 1.00 48.45 272 ASN A N 1
ATOM 1225 C CA . ASN A 1 164 ? 27.497 52.303 3.707 1.00 46.09 272 ASN A CA 1
ATOM 1226 C C . ASN A 1 164 ? 26.653 51.929 4.912 1.00 45.82 272 ASN A C 1
ATOM 1227 O O . ASN A 1 164 ? 25.861 50.988 4.900 1.00 45.84 272 ASN A O 1
ATOM 1232 N N . LYS A 1 165 ? 26.832 52.727 5.943 1.00 45.29 273 LYS A N 1
ATOM 1233 C CA . LYS A 1 165 ? 26.182 52.533 7.207 1.00 44.30 273 LYS A CA 1
ATOM 1234 C C . LYS A 1 165 ? 25.545 53.858 7.573 1.00 41.16 273 LYS A C 1
ATOM 1235 O O . LYS A 1 165 ? 26.087 54.929 7.270 1.00 41.79 273 LYS A O 1
ATOM 1241 N N . GLN A 1 166 ? 24.374 53.785 8.180 1.00 36.01 274 GLN A N 1
ATOM 1242 C CA . GLN A 1 166 ? 23.741 54.953 8.728 1.00 33.43 274 GLN A CA 1
ATOM 1243 C C . GLN A 1 166 ? 23.729 54.708 10.222 1.00 30.42 274 GLN A C 1
ATOM 1244 O O . GLN A 1 166 ? 23.402 53.624 10.657 1.00 30.06 274 GLN A O 1
ATOM 1250 N N . TRP A 1 167 ? 24.098 55.722 10.984 1.00 26.79 275 TRP A N 1
ATOM 1251 C CA . TRP A 1 167 ? 24.219 55.566 12.432 1.00 26.36 275 TRP A CA 1
ATOM 1252 C C . TRP A 1 167 ? 23.809 56.859 13.112 1.00 24.56 275 TRP A C 1
ATOM 1253 O O . TRP A 1 167 ? 23.861 57.940 12.520 1.00 24.72 275 TRP A O 1
ATOM 1264 N N . TRP A 1 168 ? 23.421 56.745 14.377 1.00 24.14 276 TRP A N 1
ATOM 1265 C CA . TRP A 1 168 ? 23.180 57.926 15.175 1.00 23.94 276 TRP A CA 1
ATOM 1266 C C . TRP A 1 168 ? 23.142 57.560 16.627 1.00 23.29 276 TRP A C 1
ATOM 1267 O O . TRP A 1 168 ? 22.896 56.401 16.981 1.00 23.35 276 TRP A O 1
ATOM 1278 N N . PHE A 1 169 ? 23.393 58.566 17.447 1.00 21.69 277 PHE A N 1
ATOM 1279 C CA . PHE A 1 169 ? 23.281 58.453 18.883 1.00 21.76 277 PHE A CA 1
ATOM 1280 C C . PHE A 1 169 ? 22.115 59.306 19.383 1.00 22.25 277 PHE A C 1
ATOM 1281 O O . PHE A 1 169 ? 21.680 60.263 18.731 1.00 22.88 277 PHE A O 1
ATOM 1289 N N . GLY A 1 170 ? 21.635 58.956 20.576 1.00 21.95 278 GLY A N 1
ATOM 1290 C CA . GLY A 1 170 ? 20.659 59.761 21.283 1.00 22.74 278 GLY A CA 1
ATOM 1291 C C . GLY A 1 170 ? 20.879 59.618 22.764 1.00 21.00 278 GLY A C 1
ATOM 1292 O O . GLY A 1 170 ? 21.594 58.727 23.229 1.00 22.17 278 GLY A O 1
ATOM 1293 N N . GLY A 1 171 ? 20.335 60.554 23.512 1.00 22.70 279 GLY A N 1
ATOM 1294 C CA . GLY A 1 171 ? 20.416 60.452 24.932 1.00 22.44 279 GLY A CA 1
ATOM 1295 C C . GLY A 1 171 ? 19.999 61.676 25.666 1.00 22.33 279 GLY A C 1
ATOM 1296 O O . GLY A 1 171 ? 19.483 62.621 25.097 1.00 22.65 279 GLY A O 1
ATOM 1297 N N . GLY A 1 172 ? 20.236 61.645 26.957 1.00 22.13 280 GLY A N 1
ATOM 1298 C CA . GLY A 1 172 ? 19.847 62.763 27.792 1.00 23.70 280 GLY A CA 1
ATOM 1299 C C . GLY A 1 172 ? 19.895 62.423 29.251 1.00 22.89 280 GLY A C 1
ATOM 1300 O O . GLY A 1 172 ? 20.088 61.273 29.634 1.00 22.20 280 GLY A O 1
ATOM 1301 N N . CYS A 1 173 ? 19.738 63.450 30.071 1.00 22.29 281 CYS A N 1
ATOM 1302 C CA . CYS A 1 173 ? 19.831 63.344 31.513 1.00 21.90 281 CYS A CA 1
ATOM 1303 C C . CYS A 1 173 ? 19.048 64.509 32.059 1.00 22.21 281 CYS A C 1
ATOM 1304 O O . CYS A 1 173 ? 19.288 65.665 31.643 1.00 22.98 281 CYS A O 1
ATOM 1307 N N . ASP A 1 174 ? 18.033 64.227 32.873 1.00 21.87 282 ASP A N 1
ATOM 1308 C CA . ASP A 1 174 ? 17.099 65.275 33.307 1.00 21.42 282 ASP A CA 1
ATOM 1309 C C . ASP A 1 174 ? 16.631 65.050 34.735 1.00 22.44 282 ASP A C 1
ATOM 1310 O O . ASP A 1 174 ? 16.530 63.913 35.194 1.00 21.82 282 ASP A O 1
ATOM 1315 N N . LEU A 1 175 ? 16.356 66.150 35.430 1.00 21.95 283 LEU A N 1
ATOM 1316 C CA . LEU A 1 175 ? 16.038 66.114 36.844 1.00 21.15 283 LEU A CA 1
ATOM 1317 C C . LEU A 1 175 ? 14.574 66.532 37.095 1.00 22.12 283 LEU A C 1
ATOM 1318 O O . LEU A 1 175 ? 14.097 67.515 36.521 1.00 22.59 283 LEU A O 1
ATOM 1323 N N . THR A 1 176 ? 13.903 65.810 37.992 1.00 22.02 284 THR A N 1
ATOM 1324 C CA . THR A 1 176 ? 12.523 66.077 38.362 1.00 22.30 284 THR A CA 1
ATOM 1325 C C . THR A 1 176 ? 12.440 66.299 39.873 1.00 21.56 284 THR A C 1
ATOM 1326 O O . THR A 1 176 ? 12.204 65.359 40.641 1.00 23.57 284 THR A O 1
ATOM 1330 N N . PRO A 1 177 ? 12.663 67.542 40.304 1.00 22.87 285 PRO A N 1
ATOM 1331 C CA . PRO A 1 177 ? 12.568 67.819 41.726 1.00 22.56 285 PRO A CA 1
ATOM 1332 C C . PRO A 1 177 ? 11.123 67.965 42.176 1.00 23.55 285 PRO A C 1
ATOM 1333 O O . PRO A 1 177 ? 10.246 68.317 41.382 1.00 23.63 285 PRO A O 1
ATOM 1337 N N . THR A 1 178 ? 10.881 67.651 43.441 1.00 23.27 286 THR A N 1
ATOM 1338 C CA . THR A 1 178 ? 9.594 67.884 44.069 1.00 22.43 286 THR A CA 1
ATOM 1339 C C . THR A 1 178 ? 9.365 69.374 44.294 1.00 22.81 286 THR A C 1
ATOM 1340 O O . THR A 1 178 ? 8.365 69.921 43.861 1.00 23.84 286 THR A O 1
ATOM 1344 N N . TYR A 1 179 ? 10.311 70.003 44.981 1.00 24.80 287 TYR A N 1
ATOM 1345 C CA . TYR A 1 179 ? 10.384 71.449 45.105 1.00 24.59 287 TYR A CA 1
ATOM 1346 C C . TYR A 1 179 ? 11.674 71.920 44.474 1.00 24.40 287 TYR A C 1
ATOM 1347 O O . TYR A 1 179 ? 12.625 71.160 44.357 1.00 24.48 287 TYR A O 1
ATOM 1356 N N . LEU A 1 180 ? 11.717 73.173 44.063 1.00 25.22 288 LEU A N 1
ATOM 1357 C CA . LEU A 1 180 ? 12.935 73.725 43.518 1.00 24.96 288 LEU A CA 1
ATOM 1358 C C . LEU A 1 180 ? 13.948 73.952 44.632 1.00 24.46 288 LEU A C 1
ATOM 1359 O O . LEU A 1 180 ? 13.615 74.475 45.683 1.00 25.11 288 LEU A O 1
ATOM 1364 N N . ASN A 1 181 ? 15.181 73.542 44.391 1.00 23.06 289 ASN A N 1
ATOM 1365 C CA . ASN A 1 181 ? 16.327 73.895 45.217 1.00 23.11 289 ASN A CA 1
ATOM 1366 C C . ASN A 1 181 ? 17.363 74.482 44.246 1.00 22.54 289 ASN A C 1
ATOM 1367 O O . ASN A 1 181 ? 17.847 73.793 43.337 1.00 23.52 289 ASN A O 1
ATOM 1372 N N A GLN A 1 182 ? 17.721 75.744 44.458 0.50 24.07 290 GLN A N 1
ATOM 1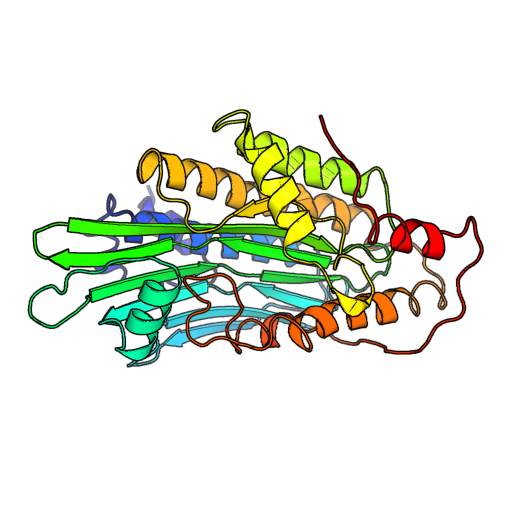373 N N B GLN A 1 182 ? 17.710 75.747 44.435 0.50 22.82 290 GLN A N 1
ATOM 1374 C CA A GLN A 1 182 ? 18.585 76.455 43.516 0.50 23.99 290 GLN A CA 1
ATOM 1375 C CA B GLN A 1 182 ? 18.570 76.415 43.464 0.50 21.63 290 GLN A CA 1
ATOM 1376 C C A GLN A 1 182 ? 19.969 75.815 43.417 0.50 23.28 290 GLN A C 1
ATOM 1377 C C B GLN A 1 182 ? 19.993 75.842 43.411 0.50 22.02 290 GLN A C 1
ATOM 1378 O O A GLN A 1 182 ? 20.501 75.614 42.323 0.50 22.68 290 GLN A O 1
ATOM 1379 O O B GLN A 1 182 ? 20.571 75.698 42.329 0.50 21.43 290 GLN A O 1
ATOM 1390 N N . GLU A 1 183 ? 20.567 75.504 44.564 1.00 22.10 291 GLU A N 1
ATOM 1391 C CA . GLU A 1 183 ? 21.872 74.862 44.569 1.00 21.96 291 GLU A CA 1
ATOM 1392 C C . GLU A 1 183 ? 21.857 73.548 43.831 1.00 21.61 291 GLU A C 1
ATOM 1393 O O . GLU A 1 183 ? 22.793 73.259 43.086 1.00 21.89 291 GLU A O 1
ATOM 1399 N N . ASP A 1 184 ? 20.829 72.730 44.062 1.00 22.10 292 ASP A N 1
ATOM 1400 C CA . ASP A 1 184 ? 20.733 71.435 43.381 1.00 22.53 292 ASP A CA 1
ATOM 1401 C C . ASP A 1 184 ? 20.662 71.657 41.879 1.00 21.26 292 ASP A C 1
ATOM 1402 O O . ASP A 1 184 ? 21.312 70.956 41.106 1.00 21.57 292 ASP A O 1
ATOM 1407 N N . ALA A 1 185 ? 19.787 72.573 41.468 1.00 21.65 293 ALA A N 1
ATOM 1408 C CA . ALA A 1 185 ? 19.575 72.819 40.017 1.00 21.62 293 ALA A CA 1
ATOM 1409 C C . ALA A 1 185 ? 20.866 73.262 39.353 1.00 20.44 293 ALA A C 1
ATOM 1410 O O . ALA A 1 185 ? 21.235 72.808 38.274 1.00 21.03 293 ALA A O 1
ATOM 1412 N N . VAL A 1 186 ? 21.578 74.180 39.989 1.00 20.18 294 VAL A N 1
ATOM 1413 C CA . VAL A 1 186 ? 22.842 74.636 39.450 1.00 19.68 294 VAL A CA 1
ATOM 1414 C C . VAL A 1 186 ? 23.865 73.484 39.394 1.00 21.11 294 VAL A C 1
ATOM 1415 O O . VAL A 1 186 ? 24.519 73.276 38.397 1.00 20.96 294 VAL A O 1
ATOM 1419 N N . HIS A 1 187 ? 23.984 72.718 40.475 1.00 21.89 295 HIS A N 1
ATOM 1420 C CA . HIS A 1 187 ? 24.939 71.634 40.498 1.00 20.42 295 HIS A CA 1
ATOM 1421 C C . HIS A 1 187 ? 24.715 70.664 39.342 1.00 20.70 295 HIS A C 1
ATOM 1422 O O . HIS A 1 187 ? 25.647 70.285 38.634 1.00 20.76 295 HIS A O 1
ATOM 1429 N N . PHE A 1 188 ? 23.470 70.279 39.163 1.00 19.97 296 PHE A N 1
ATOM 1430 C CA . PHE A 1 188 ? 23.097 69.329 38.139 1.00 19.86 296 PHE A CA 1
ATOM 1431 C C . PHE A 1 188 ? 23.442 69.864 36.771 1.00 19.77 296 PHE A C 1
ATOM 1432 O O . PHE A 1 188 ? 24.141 69.223 35.988 1.00 20.83 296 PHE A O 1
ATOM 1440 N N . HIS A 1 189 ? 22.943 71.061 36.465 1.00 19.27 297 HIS A N 1
ATOM 1441 C CA . HIS A 1 189 ? 23.169 71.650 35.150 1.00 19.42 297 HIS A CA 1
ATOM 1442 C C . HIS A 1 189 ? 24.634 71.955 34.878 1.00 20.44 297 HIS A C 1
ATOM 1443 O O . HIS A 1 189 ? 25.129 71.786 33.754 1.00 20.28 297 HIS A O 1
ATOM 1450 N N . ARG A 1 190 ? 25.331 72.446 35.893 1.00 19.82 298 ARG A N 1
ATOM 1451 C CA . ARG A 1 190 ? 26.747 72.742 35.747 1.00 19.77 298 ARG A CA 1
ATOM 1452 C C . ARG A 1 190 ? 27.536 71.487 35.369 1.00 20.49 298 ARG A C 1
ATOM 1453 O O . ARG A 1 190 ? 28.407 71.520 34.513 1.00 21.70 298 ARG A O 1
ATOM 1461 N N . THR A 1 191 ? 27.218 70.374 36.020 1.00 21.03 299 THR A N 1
ATOM 1462 C CA . THR A 1 191 ? 27.883 69.118 35.738 1.00 20.39 299 THR A CA 1
ATOM 1463 C C . THR A 1 191 ? 27.654 68.706 34.287 1.00 21.30 299 THR A C 1
ATOM 1464 O O . THR A 1 191 ? 28.573 68.338 33.578 1.00 21.29 299 THR A O 1
ATOM 1468 N N . LEU A 1 192 ? 26.415 68.819 33.829 1.00 20.29 300 LEU A N 1
ATOM 1469 C CA . LEU A 1 192 ? 26.111 68.487 32.421 1.00 20.14 300 LEU A CA 1
ATOM 1470 C C . LEU A 1 192 ? 26.805 69.431 31.454 1.00 20.88 300 LEU A C 1
ATOM 1471 O O . LEU A 1 192 ? 27.325 69.007 30.436 1.00 21.94 300 LEU A O 1
ATOM 1476 N N . LYS A 1 193 ? 26.770 70.724 31.748 1.00 20.88 301 LYS A N 1
ATOM 1477 C CA . LYS A 1 193 ? 27.383 71.720 30.861 1.00 20.87 301 LYS A CA 1
ATOM 1478 C C . LYS A 1 193 ? 28.864 71.485 30.756 1.00 21.15 301 LYS A C 1
ATOM 1479 O O . LYS A 1 193 ? 29.422 71.601 29.681 1.00 21.53 301 LYS A O 1
ATOM 1485 N N . GLU A 1 194 ? 29.519 71.163 31.864 1.00 21.72 302 GLU A N 1
ATOM 1486 C CA . GLU A 1 194 ? 30.966 70.924 31.819 1.00 22.68 302 GLU A CA 1
ATOM 1487 C C . GLU A 1 194 ? 31.288 69.727 30.925 1.00 23.71 302 GLU A C 1
ATOM 1488 O O . GLU A 1 194 ? 32.273 69.731 30.179 1.00 24.34 302 GLU A O 1
ATOM 1494 N N . ALA A 1 195 ? 30.461 68.696 30.991 1.00 22.94 303 ALA A N 1
ATOM 1495 C CA . ALA A 1 195 ? 30.634 67.521 30.148 1.00 22.11 303 ALA A CA 1
ATOM 1496 C C . ALA A 1 195 ? 30.469 67.861 28.670 1.00 22.44 303 ALA A C 1
ATOM 1497 O O . ALA A 1 195 ? 31.304 67.511 27.850 1.00 23.39 303 ALA A O 1
ATOM 1499 N N . CYS A 1 196 ? 29.409 68.590 28.334 1.00 21.90 304 CYS A N 1
ATOM 1500 C CA . CYS A 1 196 ? 29.153 69.006 26.962 1.00 21.60 304 CYS A CA 1
ATOM 1501 C C . CYS A 1 196 ? 30.216 69.953 26.435 1.00 21.09 304 CYS A C 1
ATOM 1502 O O . CYS A 1 196 ? 30.620 69.863 25.291 1.00 22.29 304 CYS A O 1
ATOM 1505 N N . ASP A 1 197 ? 30.635 70.902 27.270 1.00 20.45 305 ASP A N 1
ATOM 1506 C CA . ASP A 1 197 ? 31.528 71.975 26.817 1.00 20.77 305 ASP A CA 1
ATOM 1507 C C . ASP A 1 197 ? 32.849 71.436 26.317 1.00 20.78 305 ASP A C 1
ATOM 1508 O O . ASP A 1 197 ? 33.459 72.022 25.440 1.00 20.78 305 ASP A O 1
ATOM 1513 N N A GLN A 1 198 ? 33.277 70.316 26.886 0.50 20.65 306 GLN A N 1
ATOM 1514 N N B GLN A 1 198 ? 33.295 70.310 26.860 0.50 21.12 306 GLN A N 1
ATOM 1515 C CA A GLN A 1 198 ? 34.503 69.623 26.471 0.50 20.25 306 GLN A CA 1
ATOM 1516 C CA B GLN A 1 198 ? 34.552 69.692 26.408 0.50 21.00 306 GLN A CA 1
ATOM 1517 C C A GLN A 1 198 ? 34.512 69.292 24.968 0.50 20.25 306 GLN A C 1
ATOM 1518 C C B GLN A 1 198 ? 34.524 69.345 24.923 0.50 20.69 306 GLN A C 1
ATOM 1519 O O A GLN A 1 198 ? 35.569 69.137 24.372 0.50 20.92 306 GLN A O 1
ATOM 1520 O O B GLN A 1 198 ? 35.569 69.212 24.297 0.50 21.21 306 GLN A O 1
ATOM 1531 N N . HIS A 1 199 ? 33.319 69.187 24.381 1.00 20.94 307 HIS A N 1
ATOM 1532 C CA . HIS A 1 199 ? 33.111 68.780 22.992 1.00 21.71 307 HIS A CA 1
ATOM 1533 C C . HIS A 1 199 ? 32.631 69.881 22.049 1.00 23.16 307 HIS A C 1
ATOM 1534 O O . HIS A 1 199 ? 32.453 69.640 20.857 1.00 25.33 307 HIS A O 1
ATOM 1541 N N . GLY A 1 200 ? 32.416 71.075 22.579 1.00 22.57 308 GLY A N 1
ATOM 1542 C CA . GLY A 1 200 ? 32.035 72.241 21.800 1.00 22.58 308 GLY A CA 1
ATOM 1543 C C . GLY A 1 200 ? 31.072 73.099 22.593 1.00 22.36 308 GLY A C 1
ATOM 1544 O O . GLY A 1 200 ? 30.268 72.557 23.362 1.00 22.87 308 GLY A O 1
ATOM 1545 N N . PRO A 1 201 ? 31.151 74.428 22.437 1.00 21.74 309 PRO A N 1
ATOM 1546 C CA . PRO A 1 201 ? 30.393 75.345 23.276 1.00 22.40 309 PRO A CA 1
ATOM 1547 C C . PRO A 1 201 ? 28.905 75.439 22.958 1.00 22.35 309 PRO A C 1
ATOM 1548 O O . PRO A 1 201 ? 28.157 75.973 23.767 1.00 23.41 309 PRO A O 1
ATOM 1552 N N . ASP A 1 202 ? 28.470 74.920 21.818 1.00 22.93 310 ASP A N 1
ATOM 1553 C CA . ASP A 1 202 ? 27.049 75.065 21.447 1.00 24.58 310 ASP A CA 1
ATOM 1554 C C . ASP A 1 202 ? 26.169 73.874 21.801 1.00 24.18 310 ASP A C 1
ATOM 1555 O O . ASP A 1 202 ? 24.935 73.946 21.719 1.00 24.24 310 ASP A O 1
ATOM 1560 N N . LEU A 1 203 ? 26.788 72.805 22.285 1.00 21.77 311 LEU A N 1
ATOM 1561 C CA . LEU A 1 203 ? 26.093 71.578 22.594 1.00 22.24 311 LEU A CA 1
ATOM 1562 C C . LEU A 1 203 ? 25.178 71.772 23.796 1.00 21.99 311 LEU A C 1
ATOM 1563 O O . LEU A 1 203 ? 23.989 71.482 23.712 1.00 22.16 311 LEU A O 1
ATOM 1568 N N . TYR A 1 204 ? 25.699 72.246 24.924 1.00 21.55 312 TYR A N 1
ATOM 1569 C CA . TYR A 1 204 ? 24.838 72.378 26.091 1.00 21.79 312 TYR A CA 1
ATOM 1570 C C . TYR A 1 204 ? 23.656 73.332 25.824 1.00 21.59 312 TYR A C 1
ATOM 1571 O O . TYR A 1 204 ? 22.509 72.978 26.114 1.00 22.05 312 TYR A O 1
ATOM 1580 N N . PRO A 1 205 ? 23.903 74.546 25.293 1.00 21.45 313 PRO A N 1
ATOM 1581 C CA . PRO A 1 205 ? 22.736 75.393 25.111 1.00 23.69 313 PRO A CA 1
ATOM 1582 C C . PRO A 1 205 ? 21.664 74.809 24.209 1.00 21.72 313 PRO A C 1
ATOM 1583 O O . PRO A 1 205 ? 20.464 74.958 24.515 1.00 23.48 313 PRO A O 1
ATOM 1587 N N . LYS A 1 206 ? 22.072 74.121 23.147 1.00 21.99 314 LYS A N 1
ATOM 1588 C CA . LYS A 1 206 ? 21.125 73.469 22.250 1.00 22.94 314 LYS A CA 1
ATOM 1589 C C . LYS A 1 206 ? 20.376 72.364 22.959 1.00 22.39 314 LYS A C 1
ATOM 1590 O O . LYS A 1 206 ? 19.151 72.259 22.847 1.00 23.16 314 LYS A O 1
ATOM 1596 N N . PHE A 1 207 ? 21.109 71.486 23.635 1.00 20.92 315 PHE A N 1
ATOM 1597 C CA . PHE A 1 207 ? 20.491 70.320 24.249 1.00 20.00 315 PHE A CA 1
ATOM 1598 C C . PHE A 1 207 ? 19.712 70.643 25.535 1.00 21.41 315 PHE A C 1
ATOM 1599 O O . PHE A 1 207 ? 18.779 69.918 25.939 1.00 21.06 315 PHE A O 1
ATOM 1607 N N . LYS A 1 208 ? 20.106 71.715 26.206 1.00 21.36 316 LYS A N 1
ATOM 1608 C CA . LYS A 1 208 ? 19.354 72.206 27.345 1.00 21.36 316 LYS A CA 1
ATOM 1609 C C . LYS A 1 208 ? 17.980 72.688 26.877 1.00 20.45 316 LYS A C 1
ATOM 1610 O O . LYS A 1 208 ? 16.946 72.326 27.458 1.00 20.46 316 LYS A O 1
ATOM 1616 N N . LYS A 1 209 ? 17.963 73.493 25.821 1.00 21.48 317 LYS A N 1
ATOM 1617 C CA . LYS A 1 209 ? 16.691 73.965 25.264 1.00 22.23 317 LYS A CA 1
ATOM 1618 C C . LYS A 1 209 ? 15.858 72.775 24.771 1.00 21.60 317 LYS A C 1
ATOM 1619 O O . LYS A 1 209 ? 14.651 72.721 25.012 1.00 21.55 317 LYS A O 1
ATOM 1625 N N . TRP A 1 210 ? 16.495 71.807 24.127 1.00 22.04 318 TRP A N 1
ATOM 1626 C CA . TRP A 1 210 ? 15.774 70.641 23.586 1.00 22.29 318 TRP A CA 1
ATOM 1627 C C . TRP A 1 210 ? 15.098 69.907 24.730 1.00 23.01 318 TRP A C 1
ATOM 1628 O O . TRP A 1 210 ? 13.943 69.505 24.634 1.00 22.68 318 TRP A O 1
ATOM 1639 N N . CYS A 1 211 ? 15.804 69.758 25.843 1.00 20.91 319 CYS A N 1
ATOM 1640 C CA . CYS A 1 211 ? 15.249 69.090 27.016 1.00 20.70 319 CYS A CA 1
ATOM 1641 C C . CYS A 1 211 ? 14.057 69.839 27.601 1.00 21.14 319 CYS A C 1
ATOM 1642 O O . CYS A 1 211 ? 13.056 69.197 27.954 1.00 21.99 319 CYS A O 1
ATOM 1645 N N . ASP A 1 212 ? 14.142 71.170 27.665 1.00 20.53 320 ASP A N 1
ATOM 1646 C CA . ASP A 1 212 ? 13.021 71.996 28.137 1.00 21.43 320 ASP A CA 1
ATOM 1647 C C . ASP A 1 212 ? 11.808 71.783 27.241 1.00 21.27 320 ASP A C 1
ATOM 1648 O O . ASP A 1 212 ? 10.668 71.761 27.721 1.00 23.53 320 ASP A O 1
ATOM 1653 N N . ASP A 1 213 ? 12.052 71.671 25.937 1.00 22.80 321 ASP A N 1
ATOM 1654 C CA . ASP A 1 213 ? 10.937 71.558 24.967 1.00 22.81 321 ASP A CA 1
ATOM 1655 C C . ASP A 1 213 ? 10.326 70.152 24.954 1.00 23.57 321 ASP A C 1
ATOM 1656 O O . ASP A 1 213 ? 9.093 69.978 24.770 1.00 23.65 321 ASP A O 1
ATOM 1661 N N . TYR A 1 214 ? 11.162 69.138 25.110 1.00 22.66 322 TYR A N 1
ATOM 1662 C CA . TYR A 1 214 ? 10.713 67.766 24.959 1.00 22.48 322 TYR A CA 1
ATOM 1663 C C . TYR A 1 214 ? 9.793 67.264 26.085 1.00 22.95 322 TYR A C 1
ATOM 1664 O O . TYR A 1 214 ? 8.765 66.654 25.814 1.00 24.03 322 TYR A O 1
ATOM 1673 N N . PHE A 1 215 ? 10.169 67.497 27.339 1.00 23.65 323 PHE A N 1
ATOM 1674 C CA . PHE A 1 215 ? 9.378 67.012 28.469 1.00 23.51 323 PHE A CA 1
ATOM 1675 C C . PHE A 1 215 ? 8.270 67.972 28.882 1.00 24.67 323 PHE A C 1
ATOM 1676 O O . PHE A 1 215 ? 8.079 68.270 30.034 1.00 27.79 323 PHE A O 1
ATOM 1684 N N . PHE A 1 216 ? 7.554 68.459 27.896 1.00 26.07 324 PHE A N 1
ATOM 1685 C CA . PHE A 1 216 ? 6.472 69.405 28.098 1.00 25.62 324 PHE A CA 1
ATOM 1686 C C . PHE A 1 216 ? 5.174 68.606 28.212 1.00 26.86 324 PHE A C 1
ATOM 1687 O O . PHE A 1 216 ? 4.802 67.864 27.289 1.00 28.34 324 PHE A O 1
ATOM 1695 N N . ILE A 1 217 ? 4.532 68.728 29.368 1.00 24.87 325 ILE A N 1
ATOM 1696 C CA . ILE A 1 217 ? 3.197 68.174 29.618 1.00 27.48 325 ILE A CA 1
ATOM 1697 C C . ILE A 1 217 ? 2.184 69.225 29.140 1.00 26.07 325 ILE A C 1
ATOM 1698 O O . ILE A 1 217 ? 1.729 70.074 29.893 1.00 27.32 325 ILE A O 1
ATOM 1703 N N . ALA A 1 218 ? 1.878 69.163 27.853 1.00 30.42 326 ALA A N 1
ATOM 1704 C CA . ALA A 1 218 ? 1.321 70.299 27.110 1.00 31.63 326 ALA A CA 1
ATOM 1705 C C . ALA A 1 218 ? 0.056 70.955 27.700 1.00 34.08 326 ALA A C 1
ATOM 1706 O O . ALA A 1 218 ? -0.065 72.191 27.767 1.00 35.59 326 ALA A O 1
ATOM 1708 N N . HIS A 1 219 ? -0.854 70.137 28.173 1.00 35.14 327 HIS A N 1
ATOM 1709 C CA . HIS A 1 219 ? -2.143 70.653 28.630 1.00 36.85 327 HIS A CA 1
ATOM 1710 C C . HIS A 1 219 ? -2.073 71.498 29.920 1.00 37.29 327 HIS A C 1
ATOM 1711 O O . HIS A 1 219 ? -2.958 72.340 30.166 1.00 36.37 327 HIS A O 1
ATOM 1718 N N . ARG A 1 220 ? -1.038 71.261 30.726 1.00 38.66 328 ARG A N 1
ATOM 1719 C CA . ARG A 1 220 ? -0.777 72.033 31.941 1.00 38.58 328 ARG A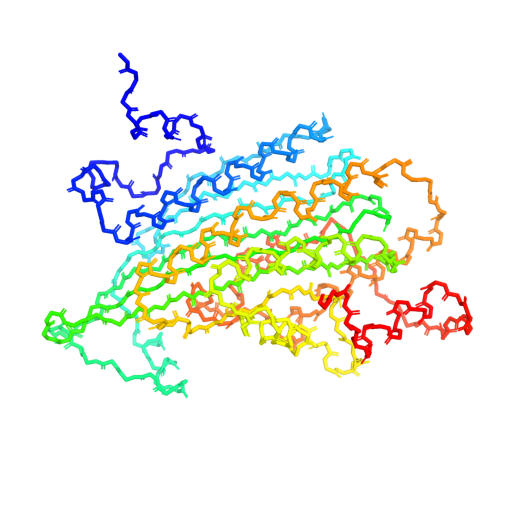 CA 1
ATOM 1720 C C . ARG A 1 220 ? 0.169 73.164 31.674 1.00 37.46 328 ARG A C 1
ATOM 1721 O O . ARG A 1 220 ? 0.349 74.054 32.513 1.00 38.98 328 ARG A O 1
ATOM 1729 N N . GLY A 1 221 ? 0.784 73.137 30.500 1.00 33.30 329 GLY A N 1
ATOM 1730 C CA . GLY A 1 221 ? 1.754 74.124 30.174 1.00 34.19 329 GLY A CA 1
ATOM 1731 C C . GLY A 1 221 ? 2.907 73.979 31.127 1.00 32.47 329 GLY A C 1
ATOM 1732 O O . GLY A 1 221 ? 3.595 74.950 31.409 1.00 34.52 329 GLY A O 1
ATOM 1733 N N . GLU A 1 222 ? 3.177 72.754 31.597 1.00 31.45 330 GLU A N 1
ATOM 1734 C CA . GLU A 1 222 ? 4.327 72.604 32.458 1.00 29.77 330 GLU A CA 1
ATOM 1735 C C . GLU A 1 222 ? 5.255 71.479 32.021 1.00 25.54 330 GLU A C 1
ATOM 1736 O O . GLU A 1 222 ? 4.827 70.474 31.461 1.00 24.37 330 GLU A O 1
ATOM 1742 N N . ARG A 1 223 ? 6.540 71.693 32.235 1.00 24.67 331 ARG A N 1
ATOM 1743 C CA . ARG A 1 223 ? 7.528 70.658 32.012 1.00 23.58 331 ARG A CA 1
ATOM 1744 C C . ARG A 1 223 ? 7.502 69.642 33.139 1.00 22.33 331 ARG A C 1
ATOM 1745 O O . ARG A 1 223 ? 7.021 69.914 34.202 1.00 22.83 331 ARG A O 1
ATOM 1753 N N . ARG A 1 224 ? 8.023 68.455 32.869 1.00 21.68 332 ARG A N 1
ATOM 1754 C CA . ARG A 1 224 ? 8.086 67.386 33.858 1.00 21.88 332 ARG A CA 1
ATOM 1755 C C . ARG A 1 224 ? 8.942 67.798 35.051 1.00 23.09 332 ARG A C 1
ATOM 1756 O O . ARG A 1 224 ? 8.596 67.522 36.209 1.00 23.38 332 ARG A O 1
ATOM 1764 N N . GLY A 1 225 ? 10.074 68.435 34.757 1.00 22.84 333 GLY A N 1
ATOM 1765 C CA . GLY A 1 225 ? 11.004 68.871 35.788 1.00 22.72 333 GLY A CA 1
ATOM 1766 C C . GLY A 1 225 ? 11.807 70.071 35.354 1.00 23.36 333 GLY A C 1
ATOM 1767 O O . GLY A 1 225 ? 11.299 70.928 34.634 1.00 23.59 333 GLY A O 1
ATOM 1768 N N . ILE A 1 226 ? 13.070 70.134 35.779 1.00 22.08 334 ILE A N 1
ATOM 1769 C CA . ILE A 1 226 ? 13.922 71.286 35.461 1.00 22.15 334 ILE A CA 1
ATOM 1770 C C . ILE A 1 226 ? 14.893 71.013 34.319 1.00 20.18 334 ILE A C 1
ATOM 1771 O O . ILE A 1 226 ? 15.870 71.758 34.111 1.00 22.16 334 ILE A O 1
ATOM 1776 N N . GLY A 1 227 ? 14.632 69.948 33.568 1.00 21.77 335 GLY A N 1
ATOM 1777 C CA . GLY A 1 227 ? 15.413 69.676 32.376 1.00 21.53 335 GLY A CA 1
ATOM 1778 C C . GLY A 1 227 ? 16.784 69.129 32.671 1.00 21.87 335 GLY A C 1
ATOM 1779 O O . GLY A 1 227 ? 16.995 68.409 33.638 1.00 21.87 335 GLY A O 1
ATOM 1780 N N . GLY A 1 228 ? 17.714 69.499 31.808 1.00 21.12 336 GLY A N 1
ATOM 1781 C CA . GLY A 1 228 ? 19.055 68.945 31.774 1.00 20.99 336 GLY A CA 1
ATOM 1782 C C . GLY A 1 228 ? 19.494 69.010 30.342 1.00 21.12 336 GLY A C 1
ATOM 1783 O O . GLY A 1 228 ? 19.521 70.090 29.773 1.00 23.05 336 GLY A O 1
ATOM 1784 N N . ILE A 1 229 ? 19.806 67.855 29.751 1.00 20.15 337 ILE A N 1
ATOM 1785 C CA . ILE A 1 229 ? 20.091 67.776 28.305 1.00 19.94 337 ILE A CA 1
ATOM 1786 C C . ILE A 1 229 ? 19.297 66.680 27.626 1.00 21.07 337 ILE A C 1
ATOM 1787 O O . ILE A 1 229 ? 18.949 65.667 28.259 1.00 21.25 337 ILE A O 1
ATOM 1792 N N . PHE A 1 230 ? 19.009 66.909 26.342 1.00 20.87 338 PHE A N 1
ATOM 1793 C CA . PHE A 1 230 ? 18.325 65.955 25.493 1.00 21.57 338 PHE A CA 1
ATOM 1794 C C . PHE A 1 230 ? 18.872 66.111 24.100 1.00 21.38 338 PHE A C 1
ATOM 1795 O O . PHE A 1 230 ? 19.003 67.219 23.606 1.00 21.11 338 PHE A O 1
ATOM 1803 N N . PHE A 1 231 ? 19.190 64.989 23.477 1.00 23.00 339 PHE A N 1
ATOM 1804 C CA . PHE A 1 231 ? 19.607 64.999 22.070 1.00 22.28 339 PHE A CA 1
ATOM 1805 C C . PHE A 1 231 ? 19.174 63.724 21.372 1.00 24.33 339 PHE A C 1
ATOM 1806 O O . PHE A 1 231 ? 18.997 62.670 21.987 1.00 22.86 339 PHE A O 1
ATOM 1814 N N . ASP A 1 232 ? 19.003 63.842 20.069 1.00 25.04 340 ASP A N 1
ATOM 1815 C CA . ASP A 1 232 ? 18.533 62.747 19.257 1.00 26.35 340 ASP A CA 1
ATOM 1816 C C . ASP A 1 232 ? 19.139 62.923 17.869 1.00 25.44 340 ASP A C 1
ATOM 1817 O O . ASP A 1 232 ? 19.533 64.029 17.479 1.00 24.86 340 ASP A O 1
ATOM 1822 N N A ASP A 1 233 ? 19.190 61.835 17.104 0.50 25.75 341 ASP A N 1
ATOM 1823 N N B ASP A 1 233 ? 19.215 61.810 17.153 0.50 24.42 341 ASP A N 1
ATOM 1824 C CA A ASP A 1 233 ? 19.656 61.865 15.705 0.50 26.75 341 ASP A CA 1
ATOM 1825 C CA B ASP A 1 233 ? 19.648 61.800 15.768 0.50 24.69 341 ASP A CA 1
ATOM 1826 C C A ASP A 1 233 ? 21.042 62.471 15.555 0.50 25.91 341 ASP A C 1
ATOM 1827 C C B ASP A 1 233 ? 20.986 62.516 15.612 0.50 24.62 341 ASP A C 1
ATOM 1828 O O A ASP A 1 233 ? 21.352 63.103 14.545 0.50 26.16 341 ASP A O 1
ATOM 1829 O O B ASP A 1 233 ? 21.200 63.280 14.677 0.50 25.18 341 ASP A O 1
ATOM 1838 N N . LEU A 1 234 ? 21.896 62.251 16.548 1.00 24.73 342 LEU A N 1
ATOM 1839 C CA . LEU A 1 234 ? 23.192 62.902 16.563 1.00 24.97 342 LEU A CA 1
ATOM 1840 C C . LEU A 1 234 ? 24.141 62.058 15.724 1.00 24.36 342 LEU A C 1
ATOM 1841 O O . LEU A 1 234 ? 24.531 60.952 16.112 1.00 24.95 342 LEU A O 1
ATOM 1846 N N . ASP A 1 235 ? 24.510 62.577 14.557 1.00 25.69 343 ASP A N 1
ATOM 1847 C CA . ASP A 1 235 ? 25.249 61.811 13.567 1.00 28.05 343 ASP A CA 1
ATOM 1848 C C . ASP A 1 235 ? 26.387 62.589 12.913 1.00 30.04 343 ASP A C 1
ATOM 1849 O O . ASP A 1 235 ? 26.848 62.249 11.825 1.00 31.65 343 ASP A O 1
ATOM 1854 N N . SER A 1 236 ? 26.847 63.621 13.602 1.00 29.94 344 SER A N 1
ATOM 1855 C CA . SER A 1 236 ? 27.939 64.426 13.105 1.00 31.90 344 SER A CA 1
ATOM 1856 C C . SER A 1 236 ? 28.605 65.014 14.340 1.00 32.06 344 SER A C 1
ATOM 1857 O O . SER A 1 236 ? 27.941 65.223 15.364 1.00 31.59 344 SER A O 1
ATOM 1860 N N . PRO A 1 237 ? 29.902 65.339 14.241 1.00 32.54 345 PRO A N 1
ATOM 1861 C CA . PRO A 1 237 ? 30.809 65.359 13.095 1.00 33.80 345 PRO A CA 1
ATOM 1862 C C . PRO A 1 237 ? 31.439 64.051 12.626 1.00 34.66 345 PRO A C 1
ATOM 1863 O O . PRO A 1 237 ? 31.770 63.928 11.449 1.00 36.74 345 PRO A O 1
ATOM 1867 N N . SER A 1 238 ? 31.651 63.113 13.533 1.00 32.42 346 SER A N 1
ATOM 1868 C CA . SER A 1 238 ? 32.208 61.800 13.211 1.00 30.55 346 SER A CA 1
ATOM 1869 C C . SER A 1 238 ? 31.770 60.845 14.303 1.00 29.29 346 SER A C 1
ATOM 1870 O O . SER A 1 238 ? 31.414 61.284 15.397 1.00 28.95 346 SER A O 1
ATOM 1873 N N . LYS A 1 239 ? 31.808 59.554 14.011 1.00 30.47 347 LYS A N 1
ATOM 1874 C CA . LYS A 1 239 ? 31.301 58.552 14.945 1.00 30.14 347 LYS A CA 1
ATOM 1875 C C . LYS A 1 239 ? 32.121 58.557 16.228 1.00 28.15 347 LYS A C 1
ATOM 1876 O O . LYS A 1 239 ? 31.567 58.498 17.334 1.00 27.32 347 LYS A O 1
ATOM 1882 N N . GLU A 1 240 ? 33.445 58.623 16.089 1.00 28.19 348 GLU A N 1
ATOM 1883 C CA . GLU A 1 240 ? 34.315 58.633 17.264 1.00 28.34 348 GLU A CA 1
ATOM 1884 C C . GLU A 1 240 ? 34.101 59.894 18.094 1.00 25.91 348 GLU A C 1
ATOM 1885 O O . GLU A 1 240 ? 34.070 59.829 19.333 1.00 25.67 348 GLU A O 1
ATOM 1891 N N . GLU A 1 241 ? 33.939 61.046 17.445 1.00 24.19 349 GLU A N 1
ATOM 1892 C CA . GLU A 1 241 ? 33.727 62.283 18.181 1.00 24.80 349 GLU A CA 1
ATOM 1893 C C . GLU A 1 241 ? 32.398 62.268 18.933 1.00 23.67 349 GLU A C 1
ATOM 1894 O O . GLU A 1 241 ? 32.331 62.721 20.083 1.00 23.40 349 GLU A O 1
ATOM 1900 N N . VAL A 1 242 ? 31.345 61.753 18.307 1.00 22.20 350 VAL A N 1
ATOM 1901 C CA . VAL A 1 242 ? 30.052 61.714 18.971 1.00 22.74 350 VAL A CA 1
ATOM 1902 C C . VAL A 1 242 ? 30.117 60.714 20.126 1.00 21.17 350 VAL A C 1
ATOM 1903 O O . VAL A 1 242 ? 29.598 60.989 21.202 1.00 22.11 350 VAL A O 1
ATOM 1907 N N . PHE A 1 243 ? 30.731 59.562 19.912 1.00 22.12 351 PHE A N 1
ATOM 1908 C CA . PHE A 1 243 ? 30.936 58.619 21.015 1.00 22.21 351 PHE A CA 1
ATOM 1909 C C . PHE A 1 243 ? 31.639 59.253 22.203 1.00 21.98 351 PHE A C 1
ATOM 1910 O O . PHE A 1 243 ? 31.247 59.053 23.350 1.00 21.79 351 PHE A O 1
ATOM 1918 N N . ARG A 1 244 ? 32.724 59.984 21.954 1.00 21.97 352 ARG A N 1
ATOM 1919 C CA . ARG A 1 244 ? 33.425 60.602 23.075 1.00 21.32 352 ARG A CA 1
ATOM 1920 C C . ARG A 1 244 ? 32.547 61.581 23.851 1.00 20.37 352 ARG A C 1
ATOM 1921 O O . ARG A 1 244 ? 32.630 61.709 25.073 1.00 20.62 352 ARG A O 1
ATOM 1929 N N . PHE A 1 245 ? 31.705 62.301 23.120 1.00 20.65 353 PHE A N 1
ATOM 1930 C CA . PHE A 1 245 ? 30.718 63.182 23.751 1.00 19.42 353 PHE A CA 1
ATOM 1931 C C . PHE A 1 245 ? 29.731 62.416 24.614 1.00 18.50 353 PHE A C 1
ATOM 1932 O O . PHE A 1 245 ? 29.466 62.794 25.758 1.00 19.81 353 PHE A O 1
ATOM 1940 N N . VAL A 1 246 ? 29.160 61.348 24.049 1.00 20.22 354 VAL A N 1
ATOM 1941 C CA . VAL A 1 246 ? 28.193 60.515 24.764 1.00 19.67 354 VAL A CA 1
ATOM 1942 C C . VAL A 1 246 ? 28.853 59.903 25.997 1.00 19.92 354 VAL A C 1
ATOM 1943 O O . VAL A 1 246 ? 28.260 59.860 27.075 1.00 20.77 354 VAL A O 1
ATOM 1947 N N . GLN A 1 247 ? 30.097 59.477 25.835 1.00 21.30 355 GLN A N 1
ATOM 1948 C CA . GLN A 1 247 ? 30.884 58.932 26.957 1.00 21.29 355 GLN A CA 1
ATOM 1949 C C . GLN A 1 247 ? 31.033 59.959 28.082 1.00 19.52 355 GLN A C 1
ATOM 1950 O O . GLN A 1 247 ? 30.860 59.640 29.285 1.00 20.76 355 GLN A O 1
ATOM 1956 N N . SER A 1 248 ? 31.371 61.208 27.738 1.00 20.77 356 SER A N 1
ATOM 1957 C CA . SER A 1 248 ? 31.429 62.257 28.747 1.00 19.99 356 SER A CA 1
ATOM 1958 C C . SER A 1 248 ? 30.089 62.466 29.458 1.00 20.90 356 SER A C 1
ATOM 1959 O O . SER A 1 248 ? 30.045 62.688 30.672 1.00 21.61 356 SER A O 1
ATOM 1962 N N . CYS A 1 249 ? 28.994 62.426 28.690 1.00 20.71 357 CYS A N 1
ATOM 1963 C CA . CYS A 1 249 ? 27.682 62.591 29.276 1.00 21.03 357 CYS A CA 1
ATOM 1964 C C . CYS A 1 249 ? 27.361 61.426 30.214 1.00 20.47 357 CYS A C 1
ATOM 1965 O O . CYS A 1 249 ? 26.851 61.652 31.321 1.00 21.85 357 CYS A O 1
ATOM 1968 N N . ALA A 1 250 ? 27.632 60.203 29.768 1.00 20.68 358 ALA A N 1
ATOM 1969 C CA . ALA A 1 250 ? 27.340 59.034 30.594 1.00 20.67 358 ALA A CA 1
ATOM 1970 C C . ALA A 1 250 ? 28.142 59.093 31.897 1.00 20.19 358 ALA A C 1
ATOM 1971 O O . ALA A 1 250 ? 27.634 58.774 32.988 1.00 20.96 358 ALA A O 1
ATOM 1973 N N . ARG A 1 251 ? 29.394 59.532 31.788 1.00 20.92 359 ARG A N 1
ATOM 1974 C CA . ARG A 1 251 ? 30.255 59.649 32.986 1.00 21.49 359 ARG A CA 1
ATOM 1975 C C . ARG A 1 251 ? 29.857 60.767 33.950 1.00 21.80 359 ARG A C 1
ATOM 1976 O O . ARG A 1 251 ? 30.325 60.800 35.099 1.00 23.64 359 ARG A O 1
ATOM 1984 N N . ALA A 1 252 ? 29.038 61.716 33.487 1.00 20.89 360 ALA A N 1
ATOM 1985 C CA . ALA A 1 252 ? 28.554 62.805 34.309 1.00 20.13 360 ALA A CA 1
ATOM 1986 C C . ALA A 1 252 ? 27.345 62.442 35.172 1.00 20.47 360 ALA A C 1
ATOM 1987 O O . ALA A 1 252 ? 26.999 63.201 36.055 1.00 20.30 360 ALA A O 1
ATOM 1989 N N . VAL A 1 253 ? 26.708 61.297 34.942 1.00 20.87 361 VAL A N 1
ATOM 1990 C CA . VAL A 1 253 ? 25.485 60.993 35.667 1.00 21.06 361 VAL A CA 1
ATOM 1991 C C . VAL A 1 253 ? 25.743 60.944 37.172 1.00 20.11 361 VAL A C 1
ATOM 1992 O O . VAL A 1 253 ? 25.124 61.646 37.935 1.00 20.87 361 VAL A O 1
ATOM 1996 N N . VAL A 1 254 ? 26.690 60.111 37.592 1.00 22.24 362 VAL A N 1
ATOM 1997 C CA . VAL A 1 254 ? 26.935 59.947 39.030 1.00 22.36 362 VAL A CA 1
ATOM 1998 C C . VAL A 1 254 ? 27.309 61.279 39.706 1.00 20.55 362 VAL A C 1
ATOM 1999 O O . VAL A 1 254 ? 26.681 61.671 40.685 1.00 21.63 362 VAL A O 1
ATOM 2003 N N . PRO A 1 255 ? 28.331 61.999 39.177 1.00 21.39 363 PRO A N 1
ATOM 2004 C CA . PRO A 1 255 ? 28.630 63.287 39.820 1.00 21.49 363 PRO A CA 1
ATOM 2005 C C . PRO A 1 255 ? 27.544 64.339 39.763 1.00 21.99 363 PRO A C 1
ATOM 2006 O O . PRO A 1 255 ? 27.479 65.196 40.632 1.00 21.65 363 PRO A O 1
ATOM 2010 N N . SER A 1 256 ? 26.676 64.271 38.756 1.00 20.72 364 SER A N 1
ATOM 2011 C CA . SER A 1 256 ? 25.594 65.222 38.671 1.00 19.89 364 SER A CA 1
ATOM 2012 C C . SER A 1 256 ? 24.515 65.019 39.743 1.00 20.02 364 SER A C 1
ATOM 2013 O O . SER A 1 256 ? 23.800 65.953 40.061 1.00 20.81 364 SER A O 1
ATOM 2016 N N . TYR A 1 257 ? 24.411 63.789 40.264 1.00 20.43 365 TYR A N 1
ATOM 2017 C CA . TYR A 1 257 ? 23.210 63.333 40.945 1.00 20.79 365 TYR A CA 1
ATOM 2018 C C . TYR A 1 257 ? 23.431 62.780 42.338 1.00 20.28 365 TYR A C 1
ATOM 2019 O O . TYR A 1 257 ? 22.738 63.171 43.278 1.00 22.33 365 TYR A O 1
ATOM 2028 N N . ILE A 1 258 ? 24.381 61.872 42.467 1.00 22.62 366 ILE A N 1
ATOM 2029 C CA . ILE A 1 258 ? 24.558 61.207 43.760 1.00 23.22 366 ILE A CA 1
ATOM 2030 C C . ILE A 1 258 ? 24.830 62.217 44.886 1.00 23.99 366 ILE A C 1
ATOM 2031 O O . ILE A 1 258 ? 24.254 62.111 45.972 1.00 24.61 366 ILE A O 1
ATOM 2036 N N . PRO A 1 259 ? 25.658 63.249 44.621 1.00 23.70 367 PRO A N 1
ATOM 2037 C CA . PRO A 1 259 ? 25.780 64.264 45.684 1.00 24.61 367 PRO A CA 1
ATOM 2038 C C . PRO A 1 259 ? 24.488 64.932 46.167 1.00 25.78 367 PRO A C 1
ATOM 2039 O O . PRO A 1 259 ? 24.374 65.283 47.332 1.00 25.17 367 PRO A O 1
ATOM 2043 N N . LEU A 1 260 ? 23.491 65.068 45.298 1.00 22.64 368 LEU A N 1
ATOM 2044 C CA . LEU A 1 260 ? 22.221 65.674 45.651 1.00 24.36 368 LEU A CA 1
ATOM 2045 C C . LEU A 1 260 ? 21.459 64.730 46.560 1.00 23.45 368 LEU A C 1
ATOM 2046 O O . LEU A 1 260 ? 20.824 65.162 47.499 1.00 25.55 368 LEU A O 1
ATOM 2051 N N . VAL A 1 261 ? 21.502 63.438 46.247 1.00 23.48 369 VAL A N 1
ATOM 2052 C CA . VAL A 1 261 ? 20.785 62.453 47.063 1.00 24.37 369 VAL A CA 1
ATOM 2053 C C . VAL A 1 261 ? 21.432 62.350 48.428 1.00 25.11 369 VAL A C 1
ATOM 2054 O O . VAL A 1 261 ? 20.737 62.371 49.438 1.00 26.03 369 VAL A O 1
ATOM 2058 N N . LYS A 1 262 ? 22.747 62.270 48.446 1.00 26.65 370 LYS A N 1
ATOM 2059 C CA . LYS A 1 262 ? 23.483 62.207 49.732 1.00 27.28 370 LYS A CA 1
ATOM 2060 C C . LYS A 1 262 ? 23.206 63.433 50.608 1.00 28.28 370 LYS A C 1
ATOM 2061 O O . LYS A 1 262 ? 23.076 63.311 51.832 1.00 28.93 370 LYS A O 1
ATOM 2067 N N . LYS A 1 263 ? 23.113 64.610 50.007 1.00 26.16 371 LYS A N 1
ATOM 2068 C CA . LYS A 1 263 ? 22.808 65.844 50.730 1.00 26.62 371 LYS A CA 1
ATOM 2069 C C . LYS A 1 263 ? 21.398 65.904 51.312 1.00 28.24 371 LYS A C 1
ATOM 2070 O O . LYS A 1 263 ? 21.193 66.469 52.392 1.00 29.04 371 LYS A O 1
ATOM 2076 N N . HIS A 1 264 ? 20.414 65.312 50.622 1.00 24.46 372 HIS A N 1
ATOM 2077 C CA . HIS A 1 264 ? 19.021 65.533 50.957 1.00 25.88 372 HIS A CA 1
ATOM 2078 C C . HIS A 1 264 ? 18.240 64.330 51.465 1.00 23.83 372 HIS A C 1
ATOM 2079 O O . HIS A 1 264 ? 17.105 64.504 51.911 1.00 25.62 372 HIS A O 1
ATOM 2086 N N . CYS A 1 265 ? 18.838 63.146 51.419 1.00 26.20 373 CYS A N 1
ATOM 2087 C CA . CYS A 1 265 ? 18.104 61.919 51.727 1.00 27.17 373 CYS A CA 1
ATOM 2088 C C . CYS A 1 265 ? 17.633 61.869 53.175 1.00 29.15 373 CYS A C 1
ATOM 2089 O O . CYS A 1 265 ? 16.650 61.186 53.483 1.00 28.50 373 CYS A O 1
ATOM 2092 N N A ASP A 1 266 ? 18.319 62.603 54.054 0.50 29.29 374 ASP A N 1
ATOM 2093 N N B ASP A 1 266 ? 18.320 62.604 54.045 0.50 30.25 374 ASP A N 1
ATOM 2094 C CA A ASP A 1 266 ? 17.938 62.692 55.471 0.50 29.65 374 ASP A CA 1
ATOM 2095 C CA B ASP A 1 266 ? 17.935 62.687 55.452 0.50 31.32 374 ASP A CA 1
ATOM 2096 C C A ASP A 1 266 ? 17.168 63.964 55.849 0.50 30.08 374 ASP A C 1
ATOM 2097 C C B ASP A 1 266 ? 17.408 64.076 55.855 0.50 31.34 374 ASP A C 1
ATOM 2098 O O A ASP A 1 266 ? 16.799 64.143 57.015 0.50 29.28 374 ASP A O 1
ATOM 2099 O O B ASP A 1 266 ? 17.476 64.458 57.022 0.50 30.81 374 ASP A O 1
ATOM 2108 N N . ASP A 1 267 ? 16.904 64.847 54.890 1.00 29.93 375 ASP A N 1
ATOM 2109 C CA . ASP A 1 267 ? 16.194 66.101 55.185 1.00 30.47 375 ASP A CA 1
ATOM 2110 C C . ASP A 1 267 ? 14.860 65.808 55.881 1.00 32.29 375 ASP A C 1
ATOM 2111 O O . ASP A 1 267 ? 14.144 64.885 55.510 1.00 29.65 375 ASP A O 1
ATOM 2116 N N . SER A 1 268 ? 14.516 66.592 56.900 1.00 33.26 376 SER A N 1
ATOM 2117 C CA . SER A 1 268 ? 13.184 66.486 57.483 1.00 35.49 376 SER A CA 1
ATOM 2118 C C . SER A 1 268 ? 12.148 66.926 56.448 1.00 33.60 376 SER A C 1
ATOM 2119 O O . SER A 1 268 ? 12.417 67.794 55.602 1.00 34.36 376 SER A O 1
ATOM 2122 N N . PHE A 1 269 ? 10.968 66.330 56.508 1.00 32.88 377 PHE A N 1
ATOM 2123 C CA . PHE A 1 269 ? 9.866 66.769 55.686 1.00 33.56 377 PHE A CA 1
ATOM 2124 C C . PHE A 1 269 ? 8.541 66.629 56.403 1.00 33.19 377 PHE A C 1
ATOM 2125 O O . PHE A 1 269 ? 8.384 65.781 57.275 1.00 34.70 377 PHE A O 1
ATOM 2133 N N . THR A 1 270 ? 7.594 67.463 56.009 1.00 34.59 378 THR A N 1
ATOM 2134 C CA . THR A 1 270 ? 6.247 67.426 56.551 1.00 35.91 378 THR A CA 1
ATOM 2135 C C . THR A 1 270 ? 5.358 66.492 55.735 1.00 37.75 378 THR A C 1
ATOM 2136 O O . THR A 1 270 ? 5.666 66.198 54.571 1.00 35.96 378 THR A O 1
ATOM 2140 N N . PRO A 1 271 ? 4.266 65.996 56.342 1.00 38.21 379 PRO A N 1
ATOM 2141 C CA . PRO A 1 271 ? 3.266 65.262 55.563 1.00 37.81 379 PRO A CA 1
ATOM 2142 C C . PRO A 1 271 ? 2.773 66.009 54.312 1.00 37.37 379 PRO A C 1
ATOM 2143 O O . PRO A 1 271 ? 2.491 65.377 53.301 1.00 35.50 379 PRO A O 1
ATOM 2147 N N . GLN A 1 272 ? 2.717 67.332 54.376 1.00 35.22 380 GLN A N 1
ATOM 2148 C CA . GLN A 1 272 ? 2.320 68.159 53.238 1.00 36.32 380 GLN A CA 1
ATOM 2149 C C . GLN A 1 272 ? 3.355 68.131 52.110 1.00 34.01 380 GLN A C 1
ATOM 2150 O O . GLN A 1 272 ? 3.001 68.116 50.921 1.00 31.97 380 GLN A O 1
ATOM 2156 N N . GLU A 1 273 ? 4.630 68.170 52.484 1.00 30.42 381 GLU A N 1
ATOM 2157 C CA . GLU A 1 273 ? 5.715 68.022 51.500 1.00 30.54 381 GLU A CA 1
ATOM 2158 C C . GLU A 1 273 ? 5.705 66.624 50.863 1.00 29.67 381 GLU A C 1
ATOM 2159 O O . GLU A 1 273 ? 5.983 66.470 49.662 1.00 26.78 381 GLU A O 1
ATOM 2165 N N . LYS A 1 274 ? 5.363 65.612 51.651 1.00 29.59 382 LYS A N 1
ATOM 2166 C CA . LYS A 1 274 ? 5.237 64.245 51.124 1.00 30.14 382 LYS A CA 1
ATOM 2167 C C . LYS A 1 274 ? 4.074 64.173 50.138 1.00 29.65 382 LYS A C 1
ATOM 2168 O O . LYS A 1 274 ? 4.196 63.570 49.078 1.00 28.23 382 LYS A O 1
ATOM 2174 N N A LEU A 1 275 ? 2.962 64.791 50.511 0.50 30.68 383 LEU A N 1
ATOM 2175 N N B LEU A 1 275 ? 2.944 64.785 50.481 0.50 30.43 383 LEU A N 1
ATOM 2176 C CA A LEU A 1 275 ? 1.779 64.895 49.653 0.50 31.01 383 LEU A CA 1
ATOM 2177 C CA B LEU A 1 275 ? 1.779 64.811 49.577 0.50 30.58 383 LEU A CA 1
ATOM 2178 C C A LEU A 1 275 ? 2.147 65.536 48.306 0.50 29.83 383 LEU A C 1
ATOM 2179 C C B LEU A 1 275 ? 2.124 65.548 48.270 0.50 29.50 383 LEU A C 1
ATOM 2180 O O A LEU A 1 275 ? 1.795 65.038 47.237 0.50 28.63 383 LEU A O 1
ATOM 2181 O O B LEU A 1 275 ? 1.725 65.128 47.181 0.50 27.88 383 LEU A O 1
ATOM 2190 N N . TRP A 1 276 ? 2.872 66.641 48.370 1.00 28.95 384 TRP A N 1
ATOM 2191 C CA . TRP A 1 276 ? 3.302 67.369 47.160 1.00 27.08 384 TRP A CA 1
ATOM 2192 C C . TRP A 1 276 ? 4.216 66.483 46.321 1.00 25.42 384 TRP A C 1
ATOM 2193 O O . TRP A 1 276 ? 4.079 66.417 45.096 1.00 24.52 384 TRP A O 1
ATOM 2204 N N . GLN A 1 277 ? 5.144 65.777 46.962 1.00 25.07 385 GLN A N 1
ATOM 2205 C CA . GLN A 1 277 ? 5.962 64.803 46.249 1.00 24.54 385 GLN A CA 1
ATOM 2206 C C . GLN A 1 277 ? 5.091 63.809 45.469 1.00 24.12 385 GLN A C 1
ATOM 2207 O O . GLN A 1 277 ? 5.365 63.479 44.313 1.00 24.35 385 GLN A O 1
ATOM 2213 N N . GLN A 1 278 ? 4.058 63.311 46.124 1.00 25.79 386 GLN A N 1
ATOM 2214 C CA . GLN A 1 278 ? 3.171 62.343 45.482 1.00 25.17 386 GLN A CA 1
ATOM 2215 C C . GLN A 1 278 ? 2.456 62.938 44.270 1.00 23.68 386 GLN A C 1
ATOM 2216 O O . GLN A 1 278 ? 2.315 62.268 43.230 1.00 23.71 386 GLN A O 1
ATOM 2222 N N . LEU A 1 279 ? 2.054 64.198 44.355 1.00 23.95 387 LEU A N 1
ATOM 2223 C CA . LEU A 1 279 ? 1.458 64.882 43.215 1.00 23.40 387 LEU A CA 1
ATOM 2224 C C . LEU A 1 279 ? 2.490 65.085 42.084 1.00 22.98 387 LEU A C 1
ATOM 2225 O O . LEU A 1 279 ? 2.190 64.924 40.904 1.00 22.96 387 LEU A O 1
ATOM 2230 N N . ARG A 1 280 ? 3.722 65.430 42.452 1.00 24.16 388 ARG A N 1
ATOM 2231 C CA . ARG A 1 280 ? 4.784 65.570 41.456 1.00 23.76 388 ARG A CA 1
ATOM 2232 C C . ARG A 1 280 ? 5.127 64.229 40.774 1.00 24.20 388 ARG A C 1
ATOM 2233 O O . ARG A 1 280 ? 5.468 64.165 39.572 1.00 24.65 388 ARG A O 1
ATOM 2241 N N . ARG A 1 281 ? 5.045 63.137 41.529 1.00 23.78 389 ARG A N 1
ATOM 2242 C CA . ARG A 1 281 ? 5.261 61.803 40.981 1.00 23.04 389 ARG A CA 1
ATOM 2243 C C . ARG A 1 281 ? 4.111 61.415 40.023 1.00 21.59 389 ARG A C 1
ATOM 2244 O O . ARG A 1 281 ? 4.316 60.748 39.012 1.00 21.35 389 ARG A O 1
ATOM 2252 N N . GLY A 1 282 ? 2.901 61.847 40.352 1.00 22.78 390 GLY A N 1
ATOM 2253 C CA . GLY A 1 282 ? 1.780 61.673 39.428 1.00 23.39 390 GLY A CA 1
ATOM 2254 C C . GLY A 1 282 ? 1.999 62.409 38.115 1.00 22.05 390 GLY A C 1
ATOM 2255 O O . GLY A 1 282 ? 1.686 61.904 37.038 1.00 22.00 390 GLY A O 1
ATOM 2256 N N . ARG A 1 283 ? 2.572 63.621 38.181 1.00 23.05 391 ARG A N 1
ATOM 2257 C CA . ARG A 1 283 ? 2.942 64.346 36.942 1.00 24.54 391 ARG A CA 1
ATOM 2258 C C . ARG A 1 283 ? 3.948 63.579 36.117 1.00 22.70 391 ARG A C 1
ATOM 2259 O O . ARG A 1 283 ? 3.866 63.518 34.907 1.00 23.20 391 ARG A O 1
ATOM 2267 N N . TYR A 1 284 ? 4.954 63.003 36.774 1.00 22.14 392 TYR A N 1
ATOM 2268 C CA . TYR A 1 284 ? 5.950 62.208 36.087 1.00 23.00 392 TYR A CA 1
ATOM 2269 C C . TYR A 1 284 ? 5.265 61.111 35.266 1.00 21.89 392 TYR A C 1
ATOM 2270 O O . TYR A 1 284 ? 5.533 60.936 34.082 1.00 22.51 392 TYR A O 1
ATOM 2279 N N . VAL A 1 285 ? 4.343 60.396 35.911 1.00 21.96 393 VAL A N 1
ATOM 2280 C CA . VAL A 1 285 ? 3.622 59.312 35.267 1.00 21.78 393 VAL A CA 1
ATOM 2281 C C . VAL A 1 285 ? 2.765 59.834 34.102 1.00 21.85 393 VAL A C 1
ATOM 2282 O O . VAL A 1 285 ? 2.731 59.213 33.025 1.00 23.65 393 VAL A O 1
ATOM 2286 N N . GLU A 1 286 ? 2.127 60.976 34.326 1.00 24.21 394 GLU A N 1
ATOM 2287 C CA . GLU A 1 286 ? 1.227 61.597 33.350 1.00 27.73 394 GLU A CA 1
ATOM 2288 C C . GLU A 1 286 ? 1.927 61.965 32.056 1.00 28.37 394 GLU A C 1
ATOM 2289 O O . GLU A 1 286 ? 1.324 61.955 30.981 1.00 29.64 394 GLU A O 1
ATOM 2295 N N . PHE A 1 287 ? 3.220 62.286 32.110 1.00 27.26 395 PHE A N 1
ATOM 2296 C CA . PHE A 1 287 ? 3.937 62.560 30.868 1.00 27.44 395 PHE A CA 1
ATOM 2297 C C . PHE A 1 287 ? 3.878 61.372 29.928 1.00 29.74 395 PHE A C 1
ATOM 2298 O O . PHE A 1 287 ? 3.680 61.550 28.736 1.00 32.29 395 PHE A O 1
ATOM 2306 N N . ASN A 1 288 ? 3.969 60.152 30.459 1.00 27.56 396 ASN A N 1
ATOM 2307 C CA . ASN A 1 288 ? 3.860 58.964 29.669 1.00 30.61 396 ASN A CA 1
ATOM 2308 C C . ASN A 1 288 ? 2.418 58.768 29.253 1.00 31.68 396 ASN A C 1
ATOM 2309 O O . ASN A 1 288 ? 2.147 58.551 28.093 1.00 31.88 396 ASN A O 1
ATOM 2314 N N . LEU A 1 289 ? 1.516 58.862 30.229 1.00 33.50 397 LEU A N 1
ATOM 2315 C CA . LEU A 1 289 ? 0.080 58.604 30.005 1.00 35.35 397 LEU A CA 1
ATOM 2316 C C . LEU A 1 289 ? -0.493 59.379 28.823 1.00 34.78 397 LEU A C 1
ATOM 2317 O O . LEU A 1 289 ? -1.278 58.849 28.021 1.00 35.98 397 LEU A O 1
ATOM 2322 N N A LEU A 1 290 ? -0.111 60.640 28.742 0.50 34.57 398 LEU A N 1
ATOM 2323 N N B LEU A 1 290 ? -0.092 60.635 28.702 0.50 34.76 398 LEU A N 1
ATOM 2324 C CA A LEU A 1 290 ? -0.627 61.539 27.731 0.50 34.58 398 LEU A CA 1
ATOM 2325 C CA B LEU A 1 290 ? -0.655 61.532 27.696 0.50 34.88 398 LEU A CA 1
ATOM 2326 C C A LEU A 1 290 ? 0.265 61.579 26.499 0.50 34.68 398 LEU A C 1
ATOM 2327 C C B LEU A 1 290 ? 0.262 61.837 26.519 0.50 34.68 398 LEU A C 1
ATOM 2328 O O A LEU A 1 290 ? -0.227 61.428 25.391 0.50 34.27 398 LEU A O 1
ATOM 2329 O O B LEU A 1 290 ? -0.220 62.225 25.453 0.50 32.91 398 LEU A O 1
ATOM 2338 N N . TYR A 1 291 ? 1.574 61.721 26.701 1.00 34.99 399 TYR A N 1
ATOM 2339 C CA . TYR A 1 291 ? 2.494 62.165 25.634 1.00 36.51 399 TYR A CA 1
ATOM 2340 C C . TYR A 1 291 ? 3.578 61.185 25.198 1.00 37.48 399 TYR A C 1
ATOM 2341 O O . TYR A 1 291 ? 4.275 61.439 24.212 1.00 38.22 399 TYR A O 1
ATOM 2350 N N . ASP A 1 292 ? 3.709 60.073 25.908 1.00 37.67 400 ASP A N 1
ATOM 2351 C CA . ASP A 1 292 ? 4.784 59.116 25.653 1.00 38.11 400 ASP A CA 1
ATOM 2352 C C . ASP A 1 292 ? 4.338 57.731 26.140 1.00 38.79 400 ASP A C 1
ATOM 2353 O O . ASP A 1 292 ? 4.860 57.200 27.131 1.00 37.02 400 ASP A O 1
ATOM 2358 N N . ARG A 1 293 ? 3.368 57.156 25.425 1.00 38.38 401 ARG A N 1
ATOM 2359 C CA . ARG A 1 293 ? 2.655 55.954 25.881 1.00 41.07 401 ARG A CA 1
ATOM 2360 C C . ARG A 1 293 ? 3.293 54.654 25.531 1.00 40.03 401 ARG A C 1
ATOM 2361 O O . ARG A 1 293 ? 2.847 53.608 26.005 1.00 38.49 401 ARG A O 1
ATOM 2369 N N . GLY A 1 294 ? 4.26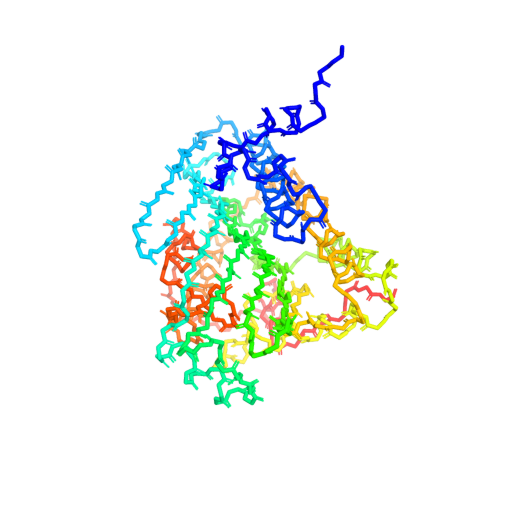1 54.690 24.632 1.00 39.56 402 GLY A N 1
ATOM 2370 C CA . GLY A 1 294 ? 4.884 53.465 24.196 1.00 40.06 402 GLY A CA 1
ATOM 2371 C C . GLY A 1 294 ? 5.056 53.473 22.707 1.00 41.43 402 GLY A C 1
ATOM 2372 O O . GLY A 1 294 ? 4.110 53.733 21.957 1.00 41.84 402 GLY A O 1
ATOM 2373 N N . THR A 1 295 ? 6.289 53.235 22.282 1.00 41.82 403 THR A N 1
ATOM 2374 C CA . THR A 1 295 ? 6.568 52.920 20.886 1.00 42.90 403 THR A CA 1
ATOM 2375 C C . THR A 1 295 ? 7.531 51.751 20.838 1.00 43.10 403 THR A C 1
ATOM 2376 O O . THR A 1 295 ? 8.521 51.724 21.579 1.00 41.37 403 THR A O 1
ATOM 2380 N N . LYS A 1 296 ? 7.218 50.793 19.964 1.00 42.98 404 LYS A N 1
ATOM 2381 C CA . LYS A 1 296 ? 8.007 49.579 19.787 1.00 44.04 404 LYS A CA 1
ATOM 2382 C C . LYS A 1 296 ? 9.417 49.893 19.274 1.00 42.70 404 LYS A C 1
ATOM 2383 O O . LYS A 1 296 ? 10.341 49.092 19.451 1.00 43.52 404 LYS A O 1
ATOM 2389 N N . PHE A 1 297 ? 9.575 51.057 18.648 1.00 41.19 405 PHE A N 1
ATOM 2390 C CA . PHE A 1 297 ? 10.856 51.457 18.048 1.00 41.17 405 PHE A CA 1
ATOM 2391 C C . PHE A 1 297 ? 11.619 52.457 18.917 1.00 39.67 405 PHE A C 1
ATOM 2392 O O . PHE A 1 297 ? 12.557 53.107 18.440 1.00 39.23 405 PHE A O 1
ATOM 2400 N N . GLY A 1 298 ? 11.218 52.556 20.184 1.00 36.39 406 GLY A N 1
ATOM 2401 C CA . GLY A 1 298 ? 11.775 53.541 21.123 1.00 35.49 406 GLY A CA 1
ATOM 2402 C C . GLY A 1 298 ? 13.261 53.413 21.424 1.00 35.50 406 GLY A C 1
ATOM 2403 O O . GLY A 1 298 ? 13.894 54.386 21.853 1.00 35.30 406 GLY A O 1
ATOM 2404 N N . LEU A 1 299 ? 13.836 52.236 21.178 1.00 35.26 407 LEU A N 1
ATOM 2405 C CA . LEU A 1 299 ? 15.275 52.036 21.420 1.00 37.90 407 LEU A CA 1
ATOM 2406 C C . LEU A 1 299 ? 16.141 52.829 20.440 1.00 38.80 407 LEU A C 1
ATOM 2407 O O . LEU A 1 299 ? 17.347 52.961 20.658 1.00 39.99 407 LEU A O 1
ATOM 2412 N N . PHE A 1 300 ? 15.564 53.346 19.355 1.00 39.31 408 PHE A N 1
ATOM 2413 C CA . PHE A 1 300 ? 16.369 54.151 18.411 1.00 39.64 408 PHE A CA 1
ATOM 2414 C C . PHE A 1 300 ? 15.671 55.422 17.889 1.00 39.12 408 PHE A C 1
ATOM 2415 O O . PHE A 1 300 ? 16.053 55.972 16.849 1.00 37.93 408 PHE A O 1
ATOM 2423 N N . THR A 1 301 ? 14.678 55.904 18.636 1.00 37.83 409 THR A N 1
ATOM 2424 C CA . THR A 1 301 ? 13.997 57.152 18.301 1.00 38.95 409 THR A CA 1
ATOM 2425 C C . THR A 1 301 ? 13.443 57.766 19.589 1.00 37.84 409 THR A C 1
ATOM 2426 O O . THR A 1 301 ? 13.336 57.058 20.595 1.00 35.48 409 THR A O 1
ATOM 2430 N N . PRO A 1 302 ? 13.094 59.071 19.580 1.00 36.89 410 PRO A N 1
ATOM 2431 C CA . PRO A 1 302 ? 12.415 59.574 20.772 1.00 37.07 410 PRO A CA 1
ATOM 2432 C C . PRO A 1 302 ? 11.105 58.837 21.001 1.00 37.12 410 PRO A C 1
ATOM 2433 O O . PRO A 1 302 ? 10.435 58.430 20.053 1.00 38.18 410 PRO A O 1
ATOM 2437 N N . GLY A 1 303 ? 10.753 58.665 22.262 1.00 36.51 411 GLY A N 1
ATOM 2438 C CA . GLY A 1 303 ? 9.612 57.835 22.631 1.00 35.67 411 GLY A CA 1
ATOM 2439 C C . GLY A 1 303 ? 10.135 56.602 23.333 1.00 35.34 411 GLY A C 1
ATOM 2440 O O . GLY A 1 303 ? 11.151 56.045 22.937 1.00 34.33 411 GLY A O 1
ATOM 2441 N N . SER A 1 304 ? 9.433 56.197 24.383 1.00 35.67 412 SER A N 1
ATOM 2442 C CA . SER A 1 304 ? 9.812 55.071 25.222 1.00 35.67 412 SER A CA 1
ATOM 2443 C C . SER A 1 304 ? 9.147 53.766 24.783 1.00 37.18 412 SER A C 1
ATOM 2444 O O . SER A 1 304 ? 7.970 53.764 24.436 1.00 36.42 412 SER A O 1
ATOM 2447 N N . ARG A 1 305 ? 9.879 52.658 24.867 1.00 36.51 413 ARG A N 1
ATOM 2448 C CA . ARG A 1 305 ? 9.267 51.319 24.806 1.00 35.27 413 ARG A CA 1
ATOM 2449 C C . ARG A 1 305 ? 8.480 51.027 26.091 1.00 36.62 413 ARG A C 1
ATOM 2450 O O . ARG A 1 305 ? 8.759 51.606 27.141 1.00 36.15 413 ARG A O 1
ATOM 2458 N N . ILE A 1 306 ? 7.498 50.135 25.995 1.00 35.37 414 ILE A N 1
ATOM 2459 C CA . ILE A 1 306 ? 6.683 49.716 27.155 1.00 37.63 414 ILE A CA 1
ATOM 2460 C C . ILE A 1 306 ? 7.561 49.310 28.359 1.00 35.02 414 ILE A C 1
ATOM 2461 O O . ILE A 1 306 ? 7.332 49.710 29.508 1.00 31.77 414 ILE A O 1
ATOM 2466 N N . GLU A 1 307 ? 8.617 48.568 28.084 1.00 34.09 415 GLU A N 1
ATOM 2467 C CA . GLU A 1 307 ? 9.466 48.087 29.149 1.00 34.08 415 GLU A CA 1
ATOM 2468 C C . GLU A 1 307 ? 10.073 49.266 29.893 1.00 31.71 415 GLU A C 1
ATOM 2469 O O . GLU A 1 307 ? 10.197 49.237 31.114 1.00 32.02 415 GLU A O 1
ATOM 2475 N N A SER A 1 308 ? 10.443 50.309 29.148 0.50 31.53 416 SER A N 1
ATOM 2476 N N B SER A 1 308 ? 10.419 50.328 29.177 0.50 31.09 416 SER A N 1
ATOM 2477 C CA A SER A 1 308 ? 11.047 51.492 29.745 0.50 32.46 416 SER A CA 1
ATOM 2478 C CA B SER A 1 308 ? 11.063 51.467 29.816 0.50 31.75 416 SER A CA 1
ATOM 2479 C C A SER A 1 308 ? 10.025 52.233 30.597 0.50 31.39 416 SER A C 1
ATOM 2480 C C B SER A 1 308 ? 10.056 52.385 30.529 0.50 31.46 416 SER A C 1
ATOM 2481 O O A SER A 1 308 ? 10.327 52.578 31.749 0.50 31.18 416 SER A O 1
ATOM 2482 O O B SER A 1 308 ? 10.400 53.036 31.514 0.50 33.94 416 SER A O 1
ATOM 2487 N N . ILE A 1 309 ? 8.816 52.414 30.050 1.00 30.45 417 ILE A N 1
ATOM 2488 C CA . ILE A 1 309 ? 7.733 53.087 30.757 1.00 30.10 417 ILE A CA 1
ATOM 2489 C C . ILE A 1 309 ? 7.465 52.373 32.074 1.00 28.15 417 ILE A C 1
ATOM 2490 O O . ILE A 1 309 ? 7.337 53.014 33.108 1.00 28.62 417 ILE A O 1
ATOM 2495 N N 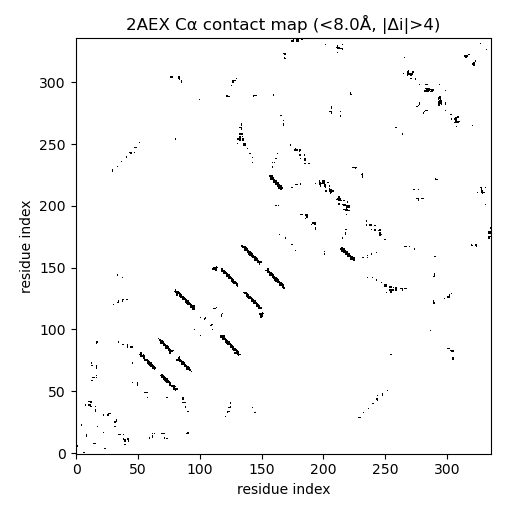. LEU A 1 310 ? 7.413 51.052 32.050 1.00 26.42 418 LEU A N 1
ATOM 2496 C CA . LEU A 1 310 ? 7.169 50.325 33.289 1.00 27.00 418 LEU A CA 1
ATOM 2497 C C . LEU A 1 310 ? 8.277 50.553 34.303 1.00 29.84 418 LEU A C 1
ATOM 2498 O O . LEU A 1 310 ? 8.022 50.758 35.493 1.00 29.01 418 LEU A O 1
ATOM 2503 N N . MET A 1 311 ? 9.512 50.572 33.809 1.00 30.77 419 MET A N 1
ATOM 2504 C CA . MET A 1 311 ? 10.658 50.636 34.712 1.00 32.99 419 MET A CA 1
ATOM 2505 C C . MET A 1 311 ? 10.671 51.998 35.392 1.00 32.54 419 MET A C 1
ATOM 2506 O O . MET A 1 311 ? 11.131 52.132 36.533 1.00 35.76 419 MET A O 1
ATOM 2511 N N . SER A 1 312 ? 10.137 52.999 34.711 1.00 29.26 420 SER A N 1
ATOM 2512 C CA . SER A 1 312 ? 10.075 54.372 35.202 1.00 31.68 420 SER A CA 1
ATOM 2513 C C . SER A 1 312 ? 9.020 54.709 36.260 1.00 30.67 420 SER A C 1
ATOM 2514 O O . SER A 1 312 ? 9.016 55.787 36.834 1.00 31.73 420 SER A O 1
ATOM 2517 N N . LEU A 1 313 ? 8.052 53.843 36.433 1.00 27.53 421 LEU A N 1
ATOM 2518 C CA . LEU A 1 313 ? 6.988 54.168 37.348 1.00 25.19 421 LEU A CA 1
ATOM 2519 C C . LEU A 1 313 ? 7.552 54.241 38.784 1.00 23.94 421 LEU A C 1
ATOM 2520 O O . LEU A 1 313 ? 8.359 53.405 39.166 1.00 26.08 421 LEU A O 1
ATOM 2525 N N . PRO A 1 314 ? 7.072 55.203 39.589 1.00 22.41 422 PRO A N 1
ATOM 2526 C CA . PRO A 1 314 ? 7.499 55.289 40.990 1.00 22.40 422 PRO A CA 1
ATOM 2527 C C . PRO A 1 314 ? 6.815 54.209 41.813 1.00 22.66 422 PRO A C 1
ATOM 2528 O O . PRO A 1 314 ? 6.046 53.399 41.285 1.00 23.59 422 PRO A O 1
ATOM 2532 N N . LEU A 1 315 ? 7.143 54.137 43.087 1.00 22.49 423 LEU A N 1
ATOM 2533 C CA . LEU A 1 315 ? 6.459 53.211 43.985 1.00 22.34 423 LEU A CA 1
ATOM 2534 C C . LEU A 1 315 ? 5.017 53.668 44.191 1.00 23.04 423 LEU A C 1
ATOM 2535 O O . LEU A 1 315 ? 4.082 52.847 44.129 1.00 23.74 423 LEU A O 1
ATOM 2540 N N . THR A 1 316 ? 4.813 54.963 44.392 1.00 22.32 424 THR A N 1
ATOM 2541 C CA . THR A 1 316 ? 3.490 55.517 44.595 1.00 24.05 424 THR A CA 1
ATOM 2542 C C . THR A 1 316 ? 3.366 56.878 43.927 1.00 23.98 424 THR A C 1
ATOM 2543 O O . THR A 1 316 ? 4.370 57.543 43.602 1.00 24.37 424 THR A O 1
ATOM 2547 N N . ALA A 1 317 ? 2.120 57.262 43.668 1.00 22.74 425 ALA A N 1
ATOM 2548 C CA . ALA A 1 317 ? 1.799 58.554 43.082 1.00 22.57 425 ALA A CA 1
ATOM 2549 C C . ALA A 1 317 ? 0.410 58.972 43.508 1.00 23.00 425 ALA A C 1
ATOM 2550 O O . ALA A 1 317 ? -0.393 58.150 43.969 1.00 24.00 425 ALA A O 1
ATOM 2552 N N . ARG A 1 318 ? 0.126 60.249 43.322 1.00 22.83 426 ARG A N 1
ATOM 2553 C CA . ARG A 1 318 ? -1.160 60.839 43.647 1.00 22.83 426 ARG A CA 1
ATOM 2554 C C . ARG A 1 318 ? -1.628 61.745 42.514 1.00 23.77 426 ARG A C 1
ATOM 2555 O O . ARG A 1 318 ? -0.810 62.372 41.849 1.00 23.47 426 ARG A O 1
ATOM 2563 N N . TRP A 1 319 ? -2.940 61.831 42.311 1.00 23.65 427 TRP A N 1
ATOM 2564 C CA . TRP A 1 319 ? -3.526 62.738 41.326 1.00 24.48 427 TRP A CA 1
ATOM 2565 C C . TRP A 1 319 ? -4.720 63.417 41.966 1.00 27.92 427 TRP A C 1
ATOM 2566 O O . TRP A 1 319 ? -5.626 62.748 42.470 1.00 27.46 427 TRP A O 1
ATOM 2577 N N . GLU A 1 320 ? -4.713 64.745 41.982 1.00 31.86 428 GLU A N 1
ATOM 2578 C CA . GLU A 1 320 ? -5.777 65.494 42.647 1.00 37.61 428 GLU A CA 1
ATOM 2579 C C . GLU A 1 320 ? -5.774 66.952 42.212 1.00 42.65 428 GLU A C 1
ATOM 2580 O O . GLU A 1 320 ? -4.714 67.597 42.145 1.00 43.59 428 GLU A O 1
ATOM 2586 N N . TYR A 1 321 ? -6.969 67.444 41.881 1.00 46.38 429 TYR A N 1
ATOM 2587 C CA . TYR A 1 321 ? -7.153 68.801 41.360 1.00 49.35 429 TYR A CA 1
ATOM 2588 C C . TYR A 1 321 ? -6.928 69.759 42.515 1.00 51.03 429 TYR A C 1
ATOM 2589 O O . TYR A 1 321 ? -7.509 69.610 43.599 1.00 49.27 429 TYR A O 1
ATOM 2598 N N . MET A 1 322 ? -6.066 70.735 42.272 1.00 52.83 430 MET A N 1
ATOM 2599 C CA . MET A 1 322 ? -5.413 71.444 43.341 1.00 55.80 430 MET A CA 1
ATOM 2600 C C . MET A 1 322 ? -5.712 72.934 43.256 1.00 57.02 430 MET A C 1
ATOM 2601 O O . MET A 1 322 ? -5.523 73.563 42.218 1.00 57.91 430 MET A O 1
ATOM 2606 N N . HIS A 1 323 ? -6.244 73.456 44.351 1.00 58.94 431 HIS A N 1
ATOM 2607 C CA . HIS A 1 323 ? -6.224 74.886 44.665 1.00 60.76 431 HIS A CA 1
ATOM 2608 C C . HIS A 1 323 ? -4.864 75.517 44.352 1.00 60.22 431 HIS A C 1
ATOM 2609 O O . HIS A 1 323 ? -3.830 74.997 44.774 1.00 59.80 431 HIS A O 1
ATOM 2616 N N . SER A 1 324 ? -4.863 76.633 43.625 1.00 60.06 432 SER A N 1
ATOM 2617 C CA . SER A 1 324 ? -3.621 77.383 43.394 1.00 59.83 432 SER A CA 1
ATOM 2618 C C . SER A 1 324 ? -2.916 77.628 44.725 1.00 58.98 432 SER A C 1
ATOM 2619 O O . SER A 1 324 ? -3.539 78.106 45.674 1.00 59.55 432 SER A O 1
ATOM 2622 N N . PRO A 1 325 ? -1.617 77.297 44.807 1.00 57.96 433 PRO A N 1
ATOM 2623 C CA . PRO A 1 325 ? -0.899 77.476 46.063 1.00 57.58 433 PRO A CA 1
ATOM 2624 C C . PRO A 1 325 ? -0.604 78.945 46.350 1.00 57.29 433 PRO A C 1
ATOM 2625 O O . PRO A 1 325 ? -0.675 79.787 45.447 1.00 57.24 433 PRO A O 1
ATOM 2629 N N . SER A 1 326 ? -0.285 79.230 47.606 1.00 57.08 434 SER A N 1
ATOM 2630 C CA . SER A 1 326 ? 0.081 80.578 48.042 1.00 57.10 434 SER A CA 1
ATOM 2631 C C . SER A 1 326 ? 1.118 81.195 47.101 1.00 56.60 434 SER A C 1
ATOM 2632 O O . SER A 1 326 ? 2.067 80.533 46.686 1.00 56.05 434 SER A O 1
ATOM 2635 N N . GLU A 1 327 ? 0.911 82.467 46.780 1.00 56.07 435 GLU A N 1
ATOM 2636 C CA . GLU A 1 327 ? 1.701 83.210 45.784 1.00 55.79 435 GLU A CA 1
ATOM 2637 C C . GLU A 1 327 ? 3.228 83.165 45.995 1.00 53.99 435 GLU A C 1
ATOM 2638 O O . GLU A 1 327 ? 3.979 83.179 45.023 1.00 55.01 435 GLU A O 1
ATOM 2644 N N . ASN A 1 328 ? 3.688 83.112 47.242 1.00 50.92 436 ASN A N 1
ATOM 2645 C CA . ASN A 1 328 ? 5.138 83.006 47.508 1.00 48.10 436 ASN A CA 1
ATOM 2646 C C . ASN A 1 328 ? 5.560 81.680 48.172 1.00 43.98 436 ASN A C 1
ATOM 2647 O O . ASN A 1 328 ? 6.598 81.594 48.837 1.00 44.45 436 ASN A O 1
ATOM 2652 N N A SER A 1 329 ? 4.751 80.648 47.953 0.50 41.57 437 SER A N 1
ATOM 2653 N N B SER A 1 329 ? 4.745 80.645 47.976 0.50 40.16 437 SER A N 1
ATOM 2654 C CA A SER A 1 329 ? 5.017 79.322 48.484 0.50 39.02 437 SER A CA 1
ATOM 2655 C CA B SER A 1 329 ? 5.042 79.321 48.504 0.50 36.46 437 SER A CA 1
ATOM 2656 C C A SER A 1 329 ? 6.037 78.607 47.605 0.50 36.75 437 SER A C 1
ATOM 2657 C C B SER A 1 329 ? 6.052 78.616 47.613 0.50 35.25 437 SER A C 1
ATOM 2658 O O A SER A 1 329 ? 6.249 78.989 46.448 0.50 35.02 437 SER A O 1
ATOM 2659 O O B SER A 1 329 ? 6.263 79.008 46.459 0.50 33.40 437 SER A O 1
ATOM 2664 N N . LYS A 1 330 ? 6.644 77.561 48.156 1.00 34.88 438 LYS A N 1
ATOM 2665 C CA . LYS A 1 330 ? 7.554 76.703 47.393 1.00 33.40 438 LYS A CA 1
ATOM 2666 C C . LYS A 1 330 ? 6.800 75.902 46.326 1.00 31.21 438 LYS A C 1
ATOM 2667 O O . LYS A 1 330 ? 7.334 75.645 45.247 1.00 30.21 438 LYS A O 1
ATOM 2673 N N . GLU A 1 331 ? 5.546 75.548 46.599 1.00 30.93 439 GLU A N 1
ATOM 2674 C CA . GLU A 1 331 ? 4.702 74.942 45.573 1.00 30.72 439 GLU A CA 1
ATOM 2675 C C . GLU A 1 331 ? 4.513 75.871 44.369 1.00 29.43 439 GLU A C 1
ATOM 2676 O O . GLU A 1 331 ? 4.656 75.466 43.216 1.00 28.01 439 GLU A O 1
ATOM 2682 N N . ALA A 1 332 ? 4.200 77.138 44.628 1.00 28.83 440 ALA A N 1
ATOM 2683 C CA . ALA A 1 332 ? 4.019 78.099 43.546 1.00 29.11 440 ALA A CA 1
ATOM 2684 C C . ALA A 1 332 ? 5.297 78.293 42.740 1.00 29.45 440 ALA A C 1
ATOM 2685 O O . ALA A 1 332 ? 5.271 78.438 41.516 1.00 30.26 440 ALA A O 1
ATOM 2687 N N . GLU A 1 333 ? 6.412 78.277 43.444 1.00 28.52 441 GLU A N 1
ATOM 2688 C CA . GLU A 1 333 ? 7.713 78.524 42.825 1.00 29.18 441 GLU A CA 1
ATOM 2689 C C . GLU A 1 333 ? 8.073 77.432 41.841 1.00 28.92 441 GLU A C 1
ATOM 2690 O O . GLU A 1 333 ? 8.504 77.709 40.724 1.00 28.45 441 GLU A O 1
ATOM 2696 N N . ILE A 1 334 ? 7.899 76.181 42.259 1.00 28.47 442 ILE A N 1
ATOM 2697 C CA . ILE A 1 334 ? 8.190 75.088 41.333 1.00 27.51 442 ILE A CA 1
ATOM 2698 C C . ILE A 1 334 ? 7.217 75.104 40.157 1.00 27.59 442 ILE A C 1
ATOM 2699 O O . ILE A 1 334 ? 7.623 74.923 39.017 1.00 28.18 442 ILE A O 1
ATOM 2704 N N . LEU A 1 335 ? 5.935 75.367 40.400 1.00 26.08 443 LEU A N 1
ATOM 2705 C CA . LEU A 1 335 ? 5.016 75.416 39.265 1.00 28.43 443 LEU A CA 1
ATOM 2706 C C . LEU A 1 335 ? 5.445 76.471 38.237 1.00 27.37 443 LEU A C 1
ATOM 2707 O O . LEU A 1 335 ? 5.357 76.249 37.023 1.00 28.24 443 LEU A O 1
ATOM 2712 N N . GLU A 1 336 ? 5.882 77.628 38.728 1.00 28.95 444 GLU A N 1
ATOM 2713 C CA . GLU A 1 336 ? 6.296 78.734 37.859 1.00 30.16 444 GLU A CA 1
ATOM 2714 C C . GLU A 1 336 ? 7.479 78.328 36.980 1.00 27.70 444 GLU A C 1
ATOM 2715 O O . GLU A 1 336 ? 7.500 78.599 35.782 1.00 27.95 444 GLU A O 1
ATOM 2721 N N A VAL A 1 337 ? 8.462 77.659 37.574 0.50 26.71 445 VAL A N 1
ATOM 2722 N N B VAL A 1 337 ? 8.450 77.645 37.573 0.50 27.04 445 VAL A N 1
ATOM 2723 C CA A VAL A 1 337 ? 9.637 77.232 36.806 0.50 26.25 445 VAL A CA 1
ATOM 2724 C CA B VAL A 1 337 ? 9.636 77.216 36.825 0.50 26.83 445 VAL A CA 1
ATOM 2725 C C A VAL A 1 337 ? 9.335 76.062 35.859 0.50 24.96 445 VAL A C 1
ATOM 2726 C C B VAL A 1 337 ? 9.331 76.066 35.861 0.50 25.32 445 VAL A C 1
ATOM 2727 O O A VAL A 1 337 ? 9.961 75.933 34.816 0.50 23.71 445 VAL A O 1
ATOM 2728 O O B VAL A 1 337 ? 9.945 75.956 34.808 0.50 24.14 445 VAL A O 1
ATOM 2735 N N . LEU A 1 338 ? 8.369 75.215 36.211 1.00 25.00 446 LEU A N 1
ATOM 2736 C CA . LEU A 1 338 ? 7.928 74.176 35.290 1.00 25.41 446 LEU A CA 1
ATOM 2737 C C . LEU A 1 338 ? 7.218 74.790 34.076 1.00 24.96 446 LEU A C 1
ATOM 2738 O O . LEU A 1 338 ? 7.326 74.278 32.976 1.00 25.71 446 LEU A O 1
ATOM 2743 N N . ARG A 1 339 ? 6.531 75.922 34.292 1.00 26.94 447 ARG A N 1
ATOM 2744 C CA . ARG A 1 339 ? 5.856 76.633 33.208 1.00 28.24 447 ARG A CA 1
ATOM 2745 C C . ARG A 1 339 ? 6.799 77.514 32.396 1.00 26.89 447 ARG A C 1
ATOM 2746 O O . ARG A 1 339 ? 6.631 77.661 31.187 1.00 28.75 447 ARG A O 1
ATOM 2754 N N . HIS A 1 340 ? 7.806 78.069 33.064 1.00 27.29 448 HIS A N 1
ATOM 2755 C CA . HIS A 1 340 ? 8.743 79.019 32.472 1.00 28.45 448 HIS A CA 1
ATOM 2756 C C . HIS A 1 340 ? 10.153 78.637 32.893 1.00 26.55 448 HIS A C 1
ATOM 2757 O O . HIS A 1 340 ? 10.668 79.144 33.885 1.00 26.34 448 HIS A O 1
ATOM 2764 N N . PRO A 1 341 ? 10.749 77.681 32.159 1.00 26.92 449 PRO A N 1
ATOM 2765 C CA . PRO A 1 341 ? 12.096 77.237 32.524 1.00 25.48 449 PRO A CA 1
ATOM 2766 C C . PRO A 1 341 ? 13.114 78.362 32.581 1.00 26.37 449 PRO A C 1
ATOM 2767 O O . PRO A 1 341 ? 13.030 79.339 31.821 1.00 29.13 449 PRO A O 1
ATOM 2771 N N . ARG A 1 342 ? 14.072 78.213 33.491 1.00 25.81 450 ARG A N 1
ATOM 2772 C CA . ARG A 1 342 ? 15.121 79.211 33.680 1.00 26.91 450 ARG A CA 1
ATOM 2773 C C . ARG A 1 342 ? 16.474 78.672 33.266 1.00 25.06 450 ARG A C 1
ATOM 2774 O O . ARG A 1 342 ? 16.665 77.457 33.231 1.00 24.32 450 ARG A O 1
ATOM 2782 N N . ASP A 1 343 ? 17.400 79.585 32.973 1.00 25.62 451 ASP A N 1
ATOM 2783 C CA . ASP A 1 343 ? 18.820 79.241 32.900 1.00 25.76 451 ASP A CA 1
ATOM 2784 C C . ASP A 1 343 ? 19.310 78.890 34.297 1.00 23.65 451 ASP A C 1
ATOM 2785 O O . ASP A 1 343 ? 18.934 79.519 35.293 1.00 25.03 451 ASP A O 1
ATOM 2790 N N . TRP A 1 344 ? 20.217 77.921 34.359 1.00 23.09 452 TRP A N 1
ATOM 2791 C CA . TRP A 1 344 ? 20.844 77.497 35.601 1.00 22.99 452 TRP A CA 1
ATOM 2792 C C . TRP A 1 344 ? 22.359 77.701 35.629 1.00 23.84 452 TRP A C 1
ATOM 2793 O O . TRP A 1 344 ? 22.931 77.836 36.703 1.00 23.83 452 TRP A O 1
ATOM 2804 N N . VAL A 1 345 ? 22.983 77.750 34.459 1.00 22.98 453 VAL A N 1
ATOM 2805 C CA . VAL A 1 345 ? 24.424 77.956 34.367 1.00 24.67 453 VAL A CA 1
ATOM 2806 C C . VAL A 1 345 ? 24.705 78.662 33.059 1.00 27.08 453 VAL A C 1
ATOM 2807 O O . VAL A 1 345 ? 24.073 78.379 32.049 1.00 28.49 453 VAL A O 1
ATOM 2811 N N . ARG A 1 346 ? 25.646 79.601 33.080 1.00 30.11 454 ARG A N 1
ATOM 2812 C CA . ARG A 1 346 ? 26.104 80.252 31.858 1.00 33.24 454 ARG A CA 1
ATOM 2813 C C . ARG A 1 346 ? 27.600 80.235 31.749 1.00 34.80 454 ARG A C 1
ATOM 2814 O O . ARG A 1 346 ? 28.310 80.110 32.756 1.00 35.23 454 ARG A O 1
#

Organism: Homo sapiens (NCBI:txid9606)